Protein AF-A0A947FP46-F1 (afdb_monomer_lite)

pLDDT: mean 86.65, std 14.41, range [39.25, 98.56]

Foldseek 3Di:
DDDPDADPVRNVDDPDDPPVCPCVDLQAPVVFWVDHPVRLVVLCLQLVDHSSLQTFTQLVNLLLVLLLVCCVAWFDQDDDPDPCSSVVSSVVLSVCLCPPQVVVCVVVLNVVLVVLLVVLLVVLLVLLVVLLVVVPDDPPDDDDPPPPPDPDPPPPPDDPDDLLRSLVVSLVVLVVQLVPPPDLSSVLLSVLSNVRQVSNCVSVVHSDRDSVVSSVRSSRSSSVVVSSVSSSVSSSVSVVVCCVVVVTDTDDDDPDDDDDDDDDDPPPCSSVCVVVVVVVD

Structure (mmCIF, N/CA/C/O backbone):
data_AF-A0A947FP46-F1
#
_entry.id   AF-A0A947FP46-F1
#
loop_
_atom_site.group_PDB
_atom_site.id
_atom_site.type_symbol
_atom_site.label_atom_id
_atom_site.label_alt_id
_atom_site.label_comp_id
_atom_site.label_asym_id
_atom_site.label_entity_id
_atom_site.label_seq_id
_atom_site.pdbx_PDB_ins_code
_atom_site.Cartn_x
_atom_site.Cartn_y
_atom_site.Cartn_z
_atom_site.occupancy
_atom_site.B_iso_or_equiv
_atom_site.auth_seq_id
_atom_site.auth_comp_id
_atom_site.auth_asym_id
_atom_site.auth_atom_id
_atom_site.pdbx_PDB_model_num
ATOM 1 N N . MET A 1 1 ? 20.657 32.944 25.315 1.00 39.59 1 MET A N 1
ATOM 2 C CA . MET A 1 1 ? 20.390 32.352 23.990 1.00 39.59 1 MET A CA 1
ATOM 3 C C . MET A 1 1 ? 21.585 31.481 23.672 1.00 39.59 1 MET A C 1
ATOM 5 O O . MET A 1 1 ? 22.641 32.033 23.395 1.00 39.59 1 MET A O 1
ATOM 9 N N . ASP A 1 2 ? 21.461 30.163 23.828 1.00 47.47 2 ASP A N 1
ATOM 10 C CA . ASP A 1 2 ? 22.553 29.243 23.504 1.00 47.47 2 ASP A CA 1
ATOM 11 C C . ASP A 1 2 ? 22.750 29.210 21.992 1.00 47.47 2 ASP A C 1
ATOM 13 O O . ASP A 1 2 ? 21.874 28.795 21.230 1.00 47.47 2 ASP A O 1
ATOM 17 N N . GLN A 1 3 ? 23.902 29.701 21.555 1.00 53.09 3 GLN A N 1
ATOM 18 C CA . GLN A 1 3 ? 24.317 29.664 20.166 1.00 53.09 3 GLN A CA 1
ATOM 19 C C . GLN A 1 3 ? 24.728 28.216 19.867 1.00 53.09 3 GLN A C 1
ATOM 21 O O . GLN A 1 3 ? 25.801 27.776 20.278 1.00 53.09 3 GLN A O 1
ATOM 26 N N . LYS A 1 4 ? 23.849 27.438 19.214 1.00 6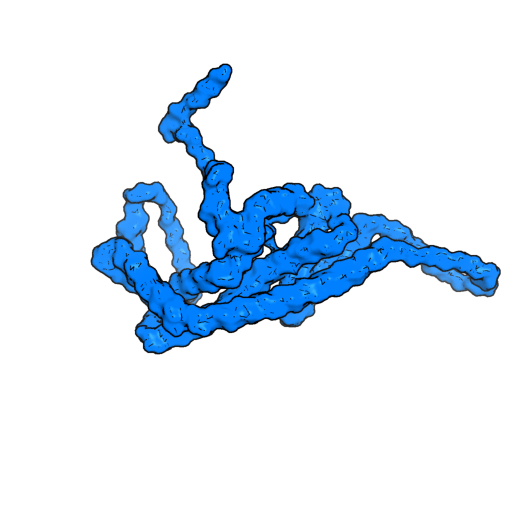6.44 4 LYS A N 1
ATOM 27 C CA . LYS A 1 4 ? 24.177 26.076 18.760 1.00 66.44 4 LYS A CA 1
ATOM 28 C C . LYS A 1 4 ? 25.435 26.148 17.883 1.00 66.44 4 LYS A C 1
ATOM 30 O O . LYS A 1 4 ? 25.398 26.694 16.784 1.00 66.44 4 LYS A O 1
ATOM 35 N N . SER A 1 5 ? 26.547 25.626 18.397 1.00 76.69 5 SER A N 1
ATOM 36 C CA . SER A 1 5 ? 27.816 25.521 17.675 1.00 76.69 5 SER A CA 1
ATOM 37 C C . SER A 1 5 ? 27.730 24.356 16.692 1.00 76.69 5 SER A C 1
ATOM 39 O O . SER A 1 5 ? 27.656 23.191 17.096 1.00 76.69 5 SER A O 1
ATOM 41 N N . TYR A 1 6 ? 27.682 24.675 15.400 1.00 85.56 6 TYR A N 1
ATOM 42 C CA . TYR A 1 6 ? 27.740 23.684 14.331 1.00 85.56 6 TYR A CA 1
ATOM 43 C C . TYR A 1 6 ? 29.198 23.308 14.049 1.00 85.56 6 TYR A C 1
ATOM 45 O O . TYR A 1 6 ? 30.084 24.163 14.046 1.00 85.56 6 TYR A O 1
ATOM 53 N N . SER A 1 7 ? 29.456 22.026 13.806 1.00 84.94 7 SER A N 1
ATOM 54 C CA . SER A 1 7 ? 30.785 21.505 13.466 1.00 84.94 7 SER A CA 1
ATOM 55 C C . SER A 1 7 ? 30.688 20.473 12.345 1.00 84.94 7 SER A C 1
ATOM 57 O O . SER A 1 7 ? 29.598 20.006 12.021 1.00 84.94 7 SER A O 1
ATOM 59 N N . ALA A 1 8 ? 31.826 20.052 11.784 1.00 77.75 8 ALA A N 1
ATOM 60 C CA . ALA A 1 8 ? 31.863 18.960 10.804 1.00 77.75 8 ALA A CA 1
ATOM 61 C C . ALA A 1 8 ? 31.247 17.642 11.331 1.00 77.75 8 ALA A C 1
ATOM 63 O O . ALA A 1 8 ? 30.815 16.810 10.540 1.00 77.75 8 ALA A O 1
ATOM 64 N N . TRP A 1 9 ? 31.169 17.476 12.658 1.00 75.62 9 TRP A N 1
ATOM 65 C CA . TRP A 1 9 ? 30.592 16.309 13.339 1.00 75.62 9 TRP A CA 1
ATOM 66 C C . TRP A 1 9 ? 29.204 16.575 13.943 1.00 75.62 9 TRP A C 1
ATOM 68 O O . TRP A 1 9 ? 28.569 15.661 14.457 1.00 75.62 9 TRP A O 1
ATOM 78 N N . ASN A 1 10 ? 28.727 17.819 13.877 1.00 75.31 10 ASN A N 1
ATOM 79 C CA . ASN A 1 10 ? 27.379 18.234 14.247 1.00 75.31 10 ASN A CA 1
ATOM 80 C C . ASN A 1 10 ? 26.916 19.304 13.246 1.00 75.31 10 ASN A C 1
ATOM 82 O O . ASN A 1 10 ? 26.928 20.497 13.573 1.00 75.31 10 ASN A O 1
ATOM 86 N N . PRO A 1 11 ? 26.562 18.904 12.011 1.00 79.44 11 PRO A N 1
ATOM 87 C CA . PRO A 1 11 ? 26.294 19.848 10.928 1.00 79.44 11 PRO A CA 1
ATOM 88 C C . PRO A 1 11 ? 25.014 20.668 11.143 1.00 79.44 11 PRO A C 1
ATOM 90 O O . PRO A 1 11 ? 24.672 21.486 10.297 1.00 79.44 11 PRO A O 1
ATOM 93 N N . GLY A 1 12 ? 24.282 20.448 12.242 1.00 77.44 12 GLY A N 1
ATOM 94 C CA . GLY A 1 12 ? 22.988 21.088 12.475 1.00 77.44 12 GLY A CA 1
ATOM 95 C C . GLY A 1 12 ? 21.877 20.547 11.582 1.00 77.44 12 GLY A C 1
ATOM 96 O O . GLY A 1 12 ? 20.830 21.174 11.471 1.00 77.44 12 GLY A O 1
ATOM 97 N N . ILE A 1 13 ? 22.117 19.403 10.939 1.00 75.25 13 ILE A N 1
ATOM 98 C CA . ILE A 1 13 ? 21.150 18.704 10.103 1.00 75.25 13 ILE A CA 1
ATOM 99 C C . ILE A 1 13 ? 20.590 17.556 10.934 1.00 75.25 13 ILE A C 1
ATOM 101 O O . ILE A 1 13 ? 21.335 16.700 11.414 1.00 75.25 13 ILE A O 1
ATOM 105 N N . GLU A 1 14 ? 19.279 17.564 11.118 1.00 73.62 14 GLU A N 1
ATOM 106 C CA . GLU A 1 14 ? 18.550 16.465 11.737 1.00 73.62 14 GLU A CA 1
ATOM 107 C C . GLU A 1 14 ? 18.225 15.418 10.663 1.00 73.62 14 GLU A C 1
ATOM 109 O O . GLU A 1 14 ? 18.136 15.730 9.477 1.00 73.62 14 GLU A O 1
ATOM 114 N N . SER A 1 15 ? 18.098 14.149 11.059 1.00 72.94 15 SER A N 1
ATOM 115 C CA . SER A 1 15 ? 17.766 13.074 10.106 1.00 72.94 15 SER A CA 1
ATOM 116 C C . SER A 1 15 ? 16.335 13.185 9.575 1.00 72.94 15 SER A C 1
ATOM 118 O O . SER A 1 15 ? 16.016 12.601 8.542 1.00 72.94 15 SER A O 1
ATOM 120 N N . GLU A 1 16 ? 15.481 13.919 10.285 1.00 77.94 16 GLU A N 1
ATOM 121 C CA . GLU A 1 16 ? 14.093 14.136 9.910 1.00 77.94 16 GLU A CA 1
ATOM 122 C C . GLU A 1 16 ? 13.957 15.274 8.900 1.00 77.94 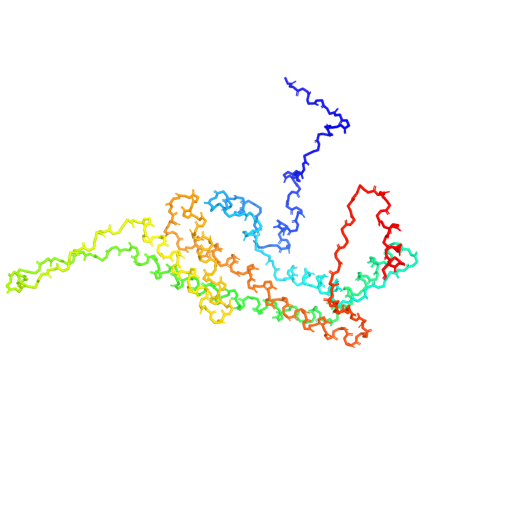16 GLU A C 1
ATOM 124 O O . GLU A 1 16 ? 14.642 16.298 8.963 1.00 77.94 16 GLU A O 1
ATOM 129 N N . ILE A 1 17 ? 13.019 15.104 7.969 1.00 82.94 17 ILE A N 1
ATOM 130 C CA . ILE A 1 17 ? 12.672 16.148 7.012 1.00 82.94 17 ILE A CA 1
ATOM 131 C C . ILE A 1 17 ? 12.042 17.319 7.780 1.00 82.94 17 ILE A C 1
ATOM 133 O O . ILE A 1 17 ? 11.109 17.105 8.568 1.00 82.94 17 ILE A O 1
ATOM 137 N N . PRO A 1 18 ? 12.503 18.568 7.554 1.00 85.81 18 PRO A N 1
ATOM 138 C CA . PRO A 1 18 ? 11.948 19.718 8.249 1.00 85.81 18 PRO A CA 1
ATOM 139 C C . PRO A 1 18 ? 10.424 19.799 8.073 1.00 85.81 18 PRO A C 1
ATOM 141 O O . PRO A 1 18 ? 9.928 19.517 6.979 1.00 85.81 18 PRO A O 1
ATOM 144 N N . PRO A 1 19 ? 9.664 20.236 9.098 1.00 83.00 19 PRO A N 1
ATOM 145 C CA . PRO A 1 19 ? 8.199 20.230 9.061 1.00 83.00 19 PRO A CA 1
ATOM 146 C C . PRO A 1 19 ? 7.597 20.897 7.817 1.00 83.00 19 PRO A C 1
ATOM 148 O O . PRO A 1 19 ? 6.626 20.394 7.264 1.00 83.00 19 PRO A O 1
ATOM 151 N N . ALA A 1 20 ? 8.217 21.979 7.335 1.00 86.62 20 ALA A N 1
ATOM 152 C CA . ALA A 1 20 ? 7.781 22.716 6.148 1.00 86.62 20 ALA A CA 1
ATOM 153 C C . ALA A 1 20 ? 7.853 21.912 4.833 1.00 86.62 20 ALA A C 1
ATOM 155 O O . ALA A 1 20 ? 7.226 22.300 3.853 1.00 86.62 20 ALA A O 1
ATOM 156 N N . TYR A 1 21 ? 8.608 20.811 4.798 1.00 89.88 21 TYR A N 1
ATOM 157 C CA . TYR A 1 21 ? 8.806 19.984 3.604 1.00 89.88 21 TYR A CA 1
ATOM 158 C C . TYR A 1 21 ? 8.197 18.586 3.723 1.00 89.88 21 TYR A C 1
ATOM 160 O O . TYR A 1 21 ? 8.219 17.842 2.747 1.00 89.88 21 TYR A O 1
ATOM 168 N N . ARG A 1 22 ? 7.626 18.220 4.879 1.00 89.12 22 ARG A N 1
ATOM 169 C CA . ARG A 1 22 ? 7.051 16.881 5.095 1.00 89.12 22 ARG A CA 1
ATOM 170 C C . ARG A 1 22 ? 5.946 16.546 4.094 1.00 89.12 22 ARG A C 1
ATOM 172 O O . ARG A 1 22 ? 5.893 15.436 3.586 1.00 89.12 22 ARG A O 1
ATOM 179 N N . GLU A 1 23 ? 5.109 17.514 3.725 1.00 91.00 23 GLU A N 1
ATOM 180 C CA . GLU A 1 23 ? 4.043 17.304 2.731 1.00 91.00 23 GLU A CA 1
ATOM 181 C C . GLU A 1 23 ? 4.563 17.035 1.307 1.00 91.00 23 GLU A C 1
ATOM 183 O O . GLU A 1 23 ? 3.813 16.562 0.453 1.00 91.00 23 GLU A O 1
ATOM 188 N N . LEU A 1 24 ? 5.848 17.294 1.036 1.00 91.06 24 LEU A N 1
ATOM 189 C CA . LEU A 1 24 ? 6.473 16.939 -0.240 1.00 91.06 24 LEU A CA 1
ATOM 190 C C . LEU A 1 24 ? 6.802 15.447 -0.328 1.00 91.06 24 LEU A C 1
ATOM 192 O O . LEU A 1 24 ? 6.987 14.927 -1.432 1.00 91.06 24 LEU A O 1
ATOM 196 N N . GLU A 1 25 ? 6.856 14.741 0.803 1.00 91.88 25 GLU A N 1
ATOM 197 C CA . GLU A 1 25 ? 7.045 13.299 0.801 1.00 91.88 25 GLU A CA 1
ATOM 198 C C . GLU A 1 25 ? 5.881 12.608 0.097 1.00 91.88 25 GLU A C 1
ATOM 200 O O . GLU A 1 25 ? 4.713 12.960 0.255 1.00 91.88 25 GLU A O 1
ATOM 205 N N . THR A 1 26 ? 6.190 11.553 -0.659 1.00 91.69 26 THR A N 1
ATOM 206 C CA . THR A 1 26 ? 5.178 10.802 -1.421 1.00 91.69 26 THR A CA 1
ATOM 207 C C . THR A 1 26 ? 4.012 10.343 -0.546 1.00 91.69 26 THR A C 1
ATOM 209 O O . THR A 1 26 ? 2.881 10.282 -1.021 1.00 91.69 26 THR A O 1
ATOM 212 N N . ILE A 1 27 ? 4.296 10.025 0.715 1.00 91.75 27 ILE A N 1
ATOM 213 C CA . ILE A 1 27 ? 3.347 9.461 1.671 1.00 91.75 27 ILE A CA 1
ATOM 214 C C . ILE A 1 27 ? 2.429 10.519 2.318 1.00 91.75 27 ILE A C 1
ATOM 216 O O . ILE A 1 27 ? 1.426 10.160 2.924 1.00 91.75 27 ILE A O 1
ATOM 220 N N . TYR A 1 28 ? 2.732 11.810 2.147 1.00 93.12 28 TYR A N 1
ATOM 221 C CA . TYR A 1 28 ? 1.930 12.933 2.654 1.00 93.12 28 TYR A CA 1
ATOM 222 C C . TYR A 1 28 ? 1.435 13.873 1.549 1.00 93.12 28 TYR A C 1
ATOM 224 O O . TYR A 1 28 ? 0.571 14.713 1.790 1.00 93.12 28 TYR A O 1
ATOM 232 N N . ASN A 1 29 ? 1.943 13.721 0.326 1.00 94.38 29 ASN A N 1
ATOM 233 C CA . ASN A 1 29 ? 1.568 14.563 -0.798 1.00 94.38 29 ASN A CA 1
ATOM 234 C C . ASN A 1 29 ? 0.125 14.264 -1.270 1.00 94.38 29 ASN A C 1
ATOM 236 O O . ASN A 1 29 ? -0.156 13.134 -1.688 1.00 94.38 29 ASN A O 1
ATOM 240 N N . PRO A 1 30 ? -0.780 15.260 -1.315 1.00 93.44 30 PRO A N 1
ATOM 241 C CA . PRO A 1 30 ? -2.198 15.062 -1.637 1.00 93.44 30 PRO A CA 1
ATOM 242 C C . PRO A 1 30 ? -2.463 14.542 -3.061 1.00 93.44 30 PRO A C 1
ATOM 244 O O . PRO A 1 30 ? -3.530 13.980 -3.328 1.00 93.44 30 PRO A O 1
ATOM 247 N N . ALA A 1 31 ? -1.496 14.672 -3.977 1.00 94.06 31 ALA A N 1
ATOM 248 C CA . ALA A 1 31 ? -1.567 14.054 -5.302 1.00 94.06 31 ALA A CA 1
ATOM 249 C C . ALA A 1 31 ? -1.449 12.518 -5.247 1.00 94.06 31 ALA A C 1
ATOM 251 O O . ALA A 1 31 ? -1.913 11.823 -6.148 1.00 94.06 31 ALA A O 1
ATOM 252 N N . ASN A 1 32 ? -0.846 11.981 -4.184 1.00 95.44 32 ASN A N 1
ATOM 253 C CA . ASN A 1 32 ? -0.534 10.563 -4.026 1.00 95.44 32 ASN A CA 1
ATOM 254 C C . ASN A 1 32 ? -1.423 9.860 -3.002 1.00 95.44 32 ASN A C 1
ATOM 256 O O . ASN A 1 32 ? -1.596 8.644 -3.094 1.00 95.44 32 ASN A O 1
ATOM 260 N N . VAL A 1 33 ? -1.975 10.599 -2.040 1.00 95.12 33 VAL A N 1
ATOM 261 C CA . VAL A 1 33 ? -2.740 10.046 -0.918 1.00 95.12 33 VAL A CA 1
ATOM 262 C C . VAL A 1 33 ? -4.102 10.725 -0.763 1.00 95.12 33 VAL A C 1
ATOM 264 O O . VAL A 1 33 ? -4.327 11.836 -1.244 1.00 95.12 33 VAL A O 1
ATOM 267 N N . PHE A 1 34 ? -5.043 10.031 -0.127 1.00 93.31 34 PHE A N 1
ATOM 268 C CA . PHE A 1 34 ? -6.337 10.584 0.280 1.00 93.31 34 PHE A CA 1
ATOM 269 C C . PHE A 1 34 ? -6.273 11.294 1.637 1.00 93.31 34 PHE A C 1
ATOM 271 O O . PHE A 1 34 ? -7.147 12.100 1.934 1.00 93.31 34 PHE A O 1
ATOM 278 N N . THR A 1 35 ? -5.270 10.977 2.454 1.00 93.38 35 THR A N 1
ATOM 279 C CA . THR A 1 35 ? -5.100 11.483 3.821 1.00 93.38 35 THR A CA 1
ATOM 280 C C . THR A 1 35 ? -4.245 12.737 3.860 1.00 93.38 35 THR A C 1
ATOM 282 O O . THR A 1 35 ? -3.341 12.891 3.041 1.00 93.38 35 THR A O 1
ATOM 285 N N . THR A 1 36 ? -4.473 13.598 4.848 1.00 93.12 36 THR A N 1
ATOM 286 C CA . THR A 1 36 ? -3.597 14.758 5.094 1.00 93.12 36 THR A CA 1
ATOM 287 C C . THR A 1 36 ? -2.548 14.447 6.160 1.00 93.12 36 THR A C 1
ATOM 289 O O . THR A 1 36 ? -2.756 13.576 7.005 1.00 93.12 36 THR A O 1
ATOM 292 N N . LEU A 1 37 ? -1.425 15.173 6.160 1.00 92.69 37 LEU A N 1
ATOM 293 C CA . LEU A 1 37 ? -0.396 15.035 7.197 1.00 92.69 37 LEU A CA 1
ATOM 294 C C . LEU A 1 37 ? -0.961 15.300 8.604 1.00 92.69 37 LEU A C 1
ATOM 296 O O . LEU A 1 37 ? -0.646 14.571 9.542 1.00 92.69 37 LEU A O 1
ATOM 300 N N . ALA A 1 38 ? -1.810 16.322 8.745 1.00 92.31 38 ALA A N 1
ATOM 301 C CA . ALA A 1 38 ? -2.448 16.661 10.016 1.00 92.31 38 ALA A CA 1
ATOM 302 C C . ALA A 1 38 ? -3.316 15.506 10.541 1.00 92.31 38 ALA A C 1
ATOM 304 O O . ALA A 1 38 ? -3.138 15.075 11.677 1.00 92.31 38 ALA A O 1
ATOM 305 N N . GLU A 1 39 ? -4.177 14.957 9.681 1.00 93.25 39 GLU A N 1
ATOM 306 C CA . GLU A 1 39 ? -5.042 13.821 10.005 1.00 93.25 39 GLU A CA 1
ATOM 307 C C . GLU A 1 39 ? -4.234 12.575 10.400 1.00 93.25 39 GLU A C 1
ATOM 309 O O . GLU A 1 39 ? -4.563 11.902 11.373 1.00 93.25 39 GLU A O 1
ATOM 314 N N . VAL A 1 40 ? -3.158 12.257 9.671 1.00 94.06 40 VAL A N 1
ATOM 315 C CA . VAL A 1 40 ? -2.315 11.092 9.989 1.00 94.06 40 VAL A CA 1
ATOM 316 C C . VAL A 1 40 ? -1.625 11.260 11.342 1.00 94.06 40 VAL A C 1
ATOM 318 O O . VAL A 1 40 ? -1.600 10.311 12.122 1.00 94.06 40 VAL A O 1
ATOM 321 N N . ASN A 1 41 ? -1.099 12.450 11.647 1.00 93.12 41 ASN A N 1
ATOM 322 C CA . ASN A 1 41 ? -0.454 12.717 12.935 1.00 93.12 41 ASN A CA 1
ATOM 323 C C . ASN A 1 41 ? -1.439 12.598 14.103 1.00 93.12 41 ASN A C 1
ATOM 325 O O . ASN A 1 41 ? -1.099 12.013 15.132 1.00 93.12 41 ASN A O 1
ATOM 329 N N . GLU A 1 42 ? -2.653 13.127 13.936 1.00 94.00 42 GLU A N 1
ATOM 330 C CA . GLU A 1 42 ? -3.724 13.002 14.924 1.00 94.00 42 GLU A CA 1
ATOM 331 C C . GLU A 1 42 ? -4.063 11.527 15.157 1.00 94.00 42 GLU A C 1
ATOM 333 O O . GLU A 1 42 ? -3.928 11.028 16.274 1.00 94.00 42 GLU A O 1
ATOM 338 N N . LEU A 1 43 ? -4.377 10.787 14.092 1.00 93.88 43 LEU A N 1
ATOM 339 C CA . LEU A 1 43 ? -4.704 9.364 14.180 1.00 93.88 43 LEU A CA 1
ATOM 340 C C . LEU A 1 43 ? -3.564 8.531 14.778 1.00 93.88 43 LEU A C 1
ATOM 342 O O . LEU A 1 43 ? -3.827 7.602 15.541 1.00 93.88 43 LEU A O 1
ATOM 346 N N . ALA A 1 44 ? -2.305 8.842 14.471 1.00 94.50 44 ALA A N 1
ATOM 347 C CA . ALA A 1 44 ? -1.157 8.137 15.033 1.00 94.50 44 ALA A CA 1
ATOM 348 C C . ALA A 1 44 ? -1.057 8.351 16.550 1.00 94.50 44 ALA A C 1
ATOM 350 O O . ALA A 1 44 ? -0.930 7.382 17.300 1.00 94.50 44 ALA A O 1
ATOM 351 N N . ALA A 1 45 ? -1.192 9.599 17.013 1.00 93.81 45 ALA A N 1
ATOM 352 C CA . ALA A 1 45 ? -1.199 9.924 18.440 1.00 93.81 45 ALA A CA 1
ATOM 353 C C . ALA A 1 45 ? -2.379 9.265 19.174 1.00 93.81 45 ALA A C 1
ATOM 355 O O . ALA A 1 45 ? -2.259 8.816 20.312 1.00 93.81 45 ALA A O 1
ATOM 356 N N . GLU A 1 46 ? -3.523 9.184 18.504 1.00 92.38 46 GLU A N 1
ATOM 357 C CA . GLU A 1 46 ? -4.758 8.653 19.053 1.00 92.38 46 GLU A CA 1
ATOM 358 C C . GLU A 1 46 ? -4.807 7.124 19.135 1.00 92.38 46 GLU A C 1
ATOM 360 O O . GLU A 1 46 ? -5.327 6.569 20.107 1.00 92.38 46 GLU A O 1
ATOM 365 N N . THR A 1 47 ? -4.311 6.444 18.106 1.00 93.81 47 THR A N 1
ATOM 366 C CA . THR A 1 47 ? -4.436 4.990 17.947 1.00 93.81 47 THR A CA 1
ATOM 367 C C . THR A 1 47 ? -3.168 4.242 18.349 1.00 93.81 47 THR A C 1
ATOM 369 O O . THR A 1 47 ? -3.240 3.054 18.666 1.00 93.81 47 THR A O 1
ATOM 372 N N . GLY A 1 48 ? -2.008 4.909 18.336 1.00 94.25 48 GLY A N 1
ATOM 373 C CA . GLY A 1 48 ? -0.685 4.288 18.455 1.00 94.25 48 GLY A CA 1
ATOM 374 C C . GLY A 1 48 ? -0.266 3.471 17.225 1.00 94.25 48 GLY A C 1
ATOM 375 O O . GLY A 1 48 ? 0.699 2.709 17.290 1.00 94.25 48 GLY A O 1
ATOM 376 N N . ILE A 1 49 ? -0.998 3.577 16.112 1.00 95.19 49 ILE A N 1
ATOM 377 C CA . ILE A 1 49 ? -0.618 2.993 14.821 1.00 95.19 49 ILE A CA 1
ATOM 378 C C . ILE A 1 49 ? 0.398 3.926 14.158 1.00 95.19 49 ILE A C 1
ATOM 380 O O . ILE A 1 49 ? 0.285 5.147 14.268 1.00 95.19 49 ILE A O 1
ATOM 384 N N . SER A 1 50 ? 1.398 3.362 13.477 1.00 93.31 50 SER A N 1
ATOM 385 C CA . SER A 1 50 ? 2.404 4.182 12.807 1.00 93.31 50 SER A CA 1
ATOM 386 C C . SER A 1 50 ? 1.781 4.996 11.659 1.00 93.31 50 SER A C 1
ATOM 388 O O . SER A 1 50 ? 0.822 4.532 11.027 1.00 93.31 50 SER A O 1
ATOM 390 N N . PRO A 1 51 ? 2.313 6.194 11.350 1.00 91.94 51 PRO A N 1
ATOM 391 C CA . PRO A 1 51 ? 1.843 7.001 10.227 1.00 91.94 51 PRO A CA 1
ATOM 392 C C . PRO A 1 51 ? 1.766 6.222 8.907 1.00 91.94 51 PRO A C 1
ATOM 394 O O . PRO A 1 51 ? 0.786 6.340 8.176 1.00 91.94 51 PRO A O 1
ATOM 397 N N . GLU A 1 52 ? 2.747 5.363 8.624 1.00 90.62 52 GLU A N 1
ATOM 398 C CA . GLU A 1 52 ? 2.850 4.594 7.378 1.00 90.62 52 GLU A CA 1
ATOM 399 C C . GLU A 1 52 ? 1.708 3.584 7.207 1.00 90.62 52 GLU A C 1
ATOM 401 O O . GLU A 1 52 ? 1.256 3.343 6.088 1.00 90.62 52 GLU A O 1
ATOM 406 N N . GLU A 1 53 ? 1.205 3.014 8.306 1.00 91.69 53 GLU A N 1
ATOM 407 C CA . GLU A 1 53 ? 0.036 2.126 8.296 1.00 91.69 53 GLU A CA 1
ATOM 408 C C . GLU A 1 53 ? -1.289 2.906 8.129 1.00 91.69 53 GLU A C 1
ATOM 410 O O . GLU A 1 53 ? -2.290 2.337 7.679 1.00 91.69 53 GLU A O 1
ATOM 415 N N . LEU A 1 54 ? -1.297 4.205 8.460 1.00 92.75 54 LEU A N 1
ATOM 416 C CA . LEU A 1 54 ? -2.463 5.102 8.444 1.00 92.75 54 LEU A CA 1
ATOM 417 C C . LEU A 1 54 ? -2.594 5.948 7.171 1.00 92.75 54 LEU A C 1
ATOM 419 O O . LEU A 1 54 ? -3.586 6.665 7.021 1.00 92.75 54 LEU A O 1
ATOM 423 N N . ILE A 1 55 ? -1.625 5.887 6.264 1.00 93.12 55 ILE A N 1
ATOM 424 C CA . ILE A 1 55 ? -1.640 6.620 4.994 1.00 93.12 55 ILE A CA 1
ATOM 425 C C . ILE A 1 55 ? -2.500 5.883 3.978 1.00 93.12 55 ILE A C 1
ATOM 427 O O . ILE A 1 55 ? -2.314 4.694 3.776 1.00 93.12 55 ILE A O 1
ATOM 431 N N . SER A 1 56 ? -3.412 6.573 3.294 1.00 92.31 56 SER A N 1
ATOM 432 C CA . SER A 1 56 ? -4.250 5.955 2.255 1.00 92.31 56 SER A CA 1
ATOM 433 C C . SER A 1 56 ? -3.788 6.374 0.866 1.00 92.31 56 SER A C 1
ATOM 435 O O . SER A 1 56 ? -4.064 7.499 0.447 1.00 92.31 56 SER A O 1
ATOM 437 N N . PHE A 1 57 ? -3.090 5.507 0.133 1.00 94.06 57 PHE A N 1
ATOM 438 C CA . PHE A 1 57 ? -2.648 5.841 -1.225 1.00 94.06 57 PHE A CA 1
ATOM 439 C C . PHE A 1 57 ? -3.803 5.863 -2.226 1.00 94.06 57 PHE A C 1
ATOM 441 O O . PHE A 1 57 ? -4.701 5.021 -2.209 1.00 94.06 57 PHE A O 1
ATOM 448 N N . ARG A 1 58 ? -3.731 6.804 -3.168 1.00 94.50 58 ARG A N 1
ATOM 449 C CA . ARG A 1 58 ? -4.597 6.824 -4.345 1.00 94.50 58 ARG A CA 1
ATOM 450 C C . ARG A 1 58 ? -4.242 5.655 -5.270 1.00 94.50 58 ARG A C 1
ATOM 452 O O . ARG A 1 58 ? -3.054 5.352 -5.425 1.00 94.50 58 ARG A O 1
ATOM 459 N N . PRO A 1 59 ? -5.223 5.043 -5.959 1.00 95.50 59 PRO A N 1
ATOM 460 C CA . PRO A 1 59 ? -4.964 3.906 -6.843 1.00 95.50 59 PRO A CA 1
ATOM 461 C C . PRO A 1 59 ? -3.925 4.214 -7.921 1.00 95.50 59 PRO A C 1
ATOM 463 O O . PRO A 1 59 ? -3.027 3.412 -8.152 1.00 95.50 59 PRO A O 1
ATOM 466 N N . HIS A 1 60 ? -3.977 5.411 -8.513 1.00 94.81 60 HIS A N 1
ATOM 467 C CA . HIS A 1 60 ? -2.990 5.855 -9.494 1.00 94.81 60 HIS A CA 1
ATOM 468 C C . HIS A 1 60 ? -1.549 5.796 -8.961 1.00 94.81 60 HIS A C 1
ATOM 470 O O . HIS A 1 60 ? -0.634 5.361 -9.662 1.00 94.81 60 HIS A O 1
ATOM 476 N N . ARG A 1 61 ? -1.329 6.173 -7.694 1.00 95.31 61 ARG A N 1
ATOM 477 C CA . ARG A 1 61 ? 0.001 6.091 -7.084 1.00 95.31 61 ARG A CA 1
ATOM 478 C C . ARG A 1 61 ? 0.438 4.643 -6.872 1.00 95.31 61 ARG A C 1
ATOM 480 O O . ARG A 1 61 ? 1.600 4.328 -7.125 1.00 95.31 61 ARG A O 1
ATOM 487 N N . LEU A 1 62 ? -0.478 3.773 -6.445 1.00 95.88 62 LEU A N 1
ATOM 488 C CA . LEU A 1 62 ? -0.216 2.338 -6.293 1.00 95.88 62 LEU A CA 1
ATOM 489 C C . LEU A 1 62 ? 0.132 1.684 -7.637 1.00 95.88 62 LEU A C 1
ATOM 491 O O . LEU A 1 62 ? 1.058 0.883 -7.695 1.00 95.88 62 LEU A O 1
ATOM 495 N N . VAL A 1 63 ? -0.538 2.083 -8.721 1.00 97.75 63 VAL A N 1
ATOM 496 C CA . VAL A 1 63 ? -0.230 1.634 -10.088 1.00 97.75 63 VAL A CA 1
ATOM 497 C C . VAL A 1 63 ? 1.198 2.006 -10.486 1.00 97.75 63 VAL A C 1
ATOM 499 O O . VAL A 1 63 ? 1.939 1.155 -10.971 1.00 97.75 63 VAL A O 1
ATOM 502 N N . LEU A 1 64 ? 1.605 3.260 -10.261 1.00 95.94 64 LEU A N 1
ATOM 503 C CA . LEU A 1 64 ? 2.967 3.713 -10.564 1.00 95.94 64 LEU A CA 1
ATOM 504 C C . LEU A 1 64 ? 4.020 2.973 -9.735 1.00 95.94 64 LEU A C 1
ATOM 506 O O . LEU A 1 64 ? 5.064 2.596 -10.263 1.00 95.94 64 LEU A O 1
ATOM 510 N N . HIS A 1 65 ? 3.755 2.780 -8.441 1.00 95.75 65 HIS A N 1
ATOM 511 C CA . HIS A 1 65 ? 4.650 2.037 -7.562 1.00 95.75 65 HIS A CA 1
ATOM 512 C C . HIS A 1 65 ? 4.812 0.588 -8.031 1.00 95.75 65 HIS A C 1
ATOM 514 O O . HIS A 1 65 ? 5.939 0.137 -8.217 1.00 95.75 65 HIS A O 1
ATOM 520 N N . GLU A 1 66 ? 3.704 -0.106 -8.290 1.00 97.50 66 GLU A N 1
ATOM 521 C CA . GLU A 1 66 ? 3.741 -1.483 -8.774 1.00 97.50 66 GLU A CA 1
ATOM 522 C C . GLU A 1 66 ? 4.458 -1.588 -10.120 1.00 97.50 66 GLU A C 1
ATOM 524 O O . GLU A 1 66 ? 5.248 -2.503 -10.313 1.00 97.50 66 GLU A O 1
ATOM 529 N N . LEU A 1 67 ? 4.239 -0.650 -11.047 1.00 98.06 67 LEU A N 1
ATOM 530 C CA . LEU A 1 67 ? 4.935 -0.665 -12.333 1.00 98.06 67 LEU A CA 1
ATOM 531 C C . LEU A 1 67 ? 6.458 -0.616 -12.147 1.00 98.06 67 LEU A C 1
ATOM 533 O O . LEU A 1 67 ? 7.179 -1.377 -12.787 1.00 98.06 67 LEU A O 1
ATOM 537 N N . ILE A 1 68 ? 6.949 0.250 -11.256 1.00 96.75 68 ILE A N 1
ATOM 538 C CA . ILE A 1 68 ? 8.381 0.341 -10.937 1.00 96.75 68 ILE A CA 1
ATOM 539 C C . ILE A 1 68 ? 8.885 -0.980 -10.349 1.00 96.75 68 ILE A C 1
ATOM 541 O O . ILE A 1 68 ? 9.938 -1.466 -10.766 1.00 96.75 68 ILE A O 1
ATOM 545 N N . VAL A 1 69 ? 8.134 -1.569 -9.413 1.00 95.56 69 VAL A N 1
ATOM 546 C CA . VAL A 1 69 ? 8.466 -2.868 -8.809 1.00 95.56 69 VAL A CA 1
ATOM 547 C C . VAL A 1 69 ? 8.561 -3.947 -9.885 1.00 95.56 69 VAL A C 1
ATOM 549 O O . VAL A 1 69 ? 9.570 -4.640 -9.954 1.00 95.56 69 VAL A O 1
ATOM 552 N N . ARG A 1 70 ? 7.564 -4.041 -10.768 1.00 96.50 70 ARG A N 1
ATOM 553 C CA . ARG A 1 70 ? 7.495 -5.043 -11.838 1.00 96.50 70 ARG A CA 1
ATOM 554 C C . ARG A 1 70 ? 8.613 -4.908 -12.853 1.00 96.50 70 ARG A C 1
ATOM 556 O O . ARG A 1 70 ? 9.232 -5.900 -13.197 1.00 96.50 70 ARG A O 1
ATOM 563 N N . ILE A 1 71 ? 8.923 -3.695 -13.298 1.00 96.56 71 ILE A N 1
ATOM 564 C CA . ILE A 1 71 ? 10.039 -3.492 -14.231 1.00 96.56 71 ILE A CA 1
ATOM 565 C C . ILE A 1 71 ? 11.354 -3.920 -13.582 1.00 96.56 71 ILE A C 1
ATOM 567 O O . ILE A 1 71 ? 12.153 -4.592 -14.218 1.00 96.56 71 ILE A O 1
ATOM 571 N N . THR A 1 72 ? 11.562 -3.566 -12.313 1.00 92.56 72 THR A N 1
ATOM 572 C CA . THR A 1 72 ? 12.802 -3.898 -11.596 1.00 92.56 72 THR A CA 1
ATOM 573 C C . THR A 1 72 ? 12.924 -5.396 -11.298 1.00 92.56 72 THR A C 1
ATOM 575 O O . THR A 1 72 ? 14.034 -5.910 -11.236 1.00 92.56 72 THR A O 1
ATOM 578 N N . ALA A 1 73 ? 11.802 -6.083 -11.074 1.00 91.69 73 ALA A N 1
ATOM 579 C CA . ALA A 1 73 ? 11.777 -7.492 -10.687 1.00 91.69 73 ALA A CA 1
ATOM 580 C C . ALA A 1 73 ? 11.678 -8.460 -11.873 1.00 91.69 73 ALA A C 1
ATOM 582 O O . ALA A 1 73 ? 12.196 -9.567 -11.784 1.00 91.69 73 ALA A O 1
ATOM 583 N N . ASP A 1 74 ? 11.023 -8.054 -12.963 1.00 94.94 74 ASP A N 1
ATOM 584 C CA . ASP A 1 74 ? 10.621 -8.973 -14.029 1.00 94.94 74 ASP A CA 1
ATOM 585 C C . ASP A 1 74 ? 11.368 -8.723 -15.354 1.00 94.94 74 ASP A C 1
ATOM 587 O O . ASP A 1 74 ? 11.382 -9.614 -16.203 1.00 94.94 74 ASP A O 1
ATOM 591 N N . ILE A 1 75 ? 11.985 -7.547 -15.559 1.00 95.75 75 ILE A N 1
ATOM 592 C CA . ILE A 1 75 ? 12.591 -7.139 -16.843 1.00 95.75 75 ILE A CA 1
ATOM 593 C C . ILE A 1 75 ? 14.093 -6.890 -16.697 1.00 95.75 75 ILE A C 1
ATOM 595 O O . ILE A 1 75 ? 14.525 -6.127 -15.835 1.00 95.75 75 ILE A O 1
ATOM 599 N N . VAL A 1 76 ? 14.891 -7.469 -17.597 1.00 94.00 76 VAL A N 1
ATOM 600 C CA . VAL A 1 76 ? 16.312 -7.124 -17.723 1.00 94.00 76 VAL A CA 1
ATOM 601 C C . VAL A 1 76 ? 16.428 -5.710 -18.290 1.00 94.00 76 VAL A C 1
ATOM 603 O O . VAL A 1 76 ? 16.085 -5.448 -19.444 1.00 94.00 76 VAL A O 1
ATOM 606 N N . VAL A 1 77 ? 16.913 -4.777 -17.472 1.00 91.88 77 VAL A N 1
ATOM 607 C CA . VAL A 1 77 ? 17.218 -3.413 -17.911 1.00 91.88 77 VAL A CA 1
ATOM 608 C C . VAL A 1 77 ? 18.701 -3.337 -18.232 1.00 91.88 77 VAL A C 1
ATOM 610 O O . VAL A 1 77 ? 19.536 -3.429 -17.337 1.00 91.88 77 VAL A O 1
ATOM 613 N N . LEU A 1 78 ? 19.014 -3.170 -19.515 1.00 86.94 78 LEU A N 1
ATOM 614 C CA . LEU A 1 78 ? 20.394 -3.124 -19.982 1.00 86.94 78 LEU A CA 1
ATOM 615 C C . LEU A 1 78 ? 21.121 -1.888 -19.439 1.00 86.94 78 LEU A C 1
ATOM 617 O O . LEU A 1 78 ? 20.612 -0.764 -19.517 1.00 86.94 78 LEU A O 1
ATOM 621 N N . GLU A 1 79 ? 22.325 -2.113 -18.923 1.00 82.25 79 GLU A N 1
ATOM 622 C CA . GLU A 1 79 ? 23.317 -1.062 -18.708 1.00 82.25 79 GLU A CA 1
ATOM 623 C C . GLU A 1 79 ? 23.898 -0.642 -20.075 1.00 82.25 79 GLU A C 1
ATOM 625 O O . GLU A 1 79 ? 23.925 -1.439 -21.016 1.00 82.25 79 GLU A O 1
ATOM 630 N N . GLY A 1 80 ? 24.280 0.628 -20.215 1.00 80.06 80 GLY A N 1
ATOM 631 C CA . GLY A 1 80 ? 24.920 1.154 -21.425 1.00 80.06 80 GLY A CA 1
ATOM 632 C C . GLY A 1 80 ? 26.405 1.434 -21.208 1.00 80.06 80 GLY A C 1
ATOM 633 O O . GLY A 1 80 ? 27.006 0.926 -20.262 1.00 80.06 80 GLY A O 1
ATOM 634 N N . GLU A 1 81 ? 27.001 2.245 -22.083 1.00 81.06 81 GLU A N 1
ATOM 635 C CA . GLU A 1 81 ? 28.407 2.652 -21.949 1.00 81.06 81 GLU A CA 1
ATOM 636 C C . GLU A 1 81 ? 28.617 3.578 -20.742 1.00 81.06 81 GLU A C 1
ATOM 638 O O . GLU A 1 81 ? 29.692 3.579 -20.137 1.00 81.06 81 GLU A O 1
ATOM 643 N N . TYR A 1 82 ? 27.584 4.343 -20.375 1.00 80.25 82 TYR A N 1
ATOM 644 C CA . TYR A 1 82 ? 27.611 5.301 -19.277 1.00 80.25 82 TYR A CA 1
ATOM 645 C C . TYR A 1 82 ? 26.699 4.874 -18.116 1.00 80.25 82 TYR A C 1
ATOM 647 O O . TYR A 1 82 ? 25.672 4.220 -18.304 1.00 80.25 82 TYR A O 1
ATOM 655 N N . GLU A 1 83 ? 27.040 5.279 -16.886 1.00 72.44 83 GLU A N 1
ATOM 656 C CA . GLU A 1 83 ? 26.276 4.922 -15.675 1.00 72.44 83 GLU A CA 1
ATOM 657 C C . GLU A 1 83 ? 24.815 5.408 -15.750 1.00 72.44 83 GLU A C 1
ATOM 659 O O . GLU A 1 83 ? 23.892 4.731 -15.287 1.00 72.44 83 GLU A O 1
ATOM 664 N N . GLU A 1 84 ? 24.573 6.566 -16.369 1.00 82.19 84 GLU A N 1
ATOM 665 C CA . GLU A 1 84 ? 23.234 7.123 -16.559 1.00 82.19 84 GLU A CA 1
ATOM 666 C C . GLU A 1 84 ? 22.338 6.311 -17.507 1.00 82.19 84 GLU A C 1
ATOM 668 O O . GLU A 1 84 ? 21.106 6.433 -17.416 1.00 82.19 84 GLU A O 1
ATOM 673 N N . ASP A 1 85 ? 22.917 5.470 -18.371 1.00 84.75 85 ASP A N 1
ATOM 674 C CA . ASP A 1 85 ? 22.186 4.728 -19.403 1.00 84.75 85 ASP A CA 1
ATOM 675 C C . ASP A 1 85 ? 21.207 3.733 -18.789 1.00 84.75 85 ASP A C 1
ATOM 677 O O . ASP A 1 85 ? 20.074 3.620 -19.260 1.00 84.75 85 ASP A O 1
ATOM 681 N N . LEU A 1 86 ? 21.566 3.106 -17.663 1.00 86.88 86 LEU A N 1
ATOM 682 C CA . LEU A 1 86 ? 20.649 2.255 -16.900 1.00 86.88 86 LEU A CA 1
ATOM 683 C C . LEU A 1 86 ? 19.366 3.022 -16.539 1.00 86.88 86 LEU A C 1
ATOM 685 O O . LEU A 1 86 ? 18.246 2.536 -16.716 1.00 86.88 86 LEU A O 1
ATOM 689 N N . GLY A 1 87 ? 19.518 4.263 -16.070 1.00 89.19 87 GLY A N 1
ATOM 690 C CA . GLY A 1 87 ? 18.393 5.127 -15.726 1.00 89.19 87 GLY A CA 1
ATOM 691 C C . GLY A 1 87 ? 17.588 5.573 -16.949 1.00 89.19 87 GLY A C 1
ATOM 692 O O . GLY A 1 87 ? 16.363 5.704 -16.866 1.00 89.19 87 GLY A O 1
ATOM 693 N N . ILE A 1 88 ? 18.247 5.823 -18.083 1.00 93.00 88 ILE A N 1
ATOM 694 C CA . ILE A 1 88 ? 17.596 6.189 -19.350 1.00 93.00 88 ILE A CA 1
ATOM 695 C C . ILE A 1 88 ? 16.779 5.011 -19.891 1.00 93.00 88 ILE A C 1
ATOM 697 O O . ILE A 1 88 ? 15.597 5.190 -20.210 1.00 93.00 88 ILE A O 1
ATOM 701 N N . ASN A 1 89 ? 17.362 3.814 -19.923 1.00 94.00 89 ASN A N 1
ATOM 702 C CA . ASN A 1 89 ? 16.723 2.584 -20.385 1.00 94.00 89 ASN A CA 1
ATOM 703 C C . ASN A 1 89 ? 15.535 2.218 -19.495 1.00 94.00 89 ASN A C 1
ATOM 705 O O . ASN A 1 89 ? 14.425 2.040 -20.003 1.00 94.00 89 ASN A O 1
ATOM 709 N N . PHE A 1 90 ? 15.713 2.253 -18.168 1.00 95.44 90 PHE A N 1
ATOM 710 C CA . PHE A 1 90 ? 14.623 2.047 -17.213 1.00 95.44 90 PHE A CA 1
ATOM 711 C C . PHE A 1 90 ? 13.447 2.996 -17.479 1.00 95.44 90 PHE A C 1
ATOM 713 O O . PHE A 1 90 ? 12.302 2.564 -17.616 1.00 95.44 90 PHE A O 1
ATOM 720 N N . ARG A 1 91 ? 13.711 4.308 -17.598 1.00 96.19 91 ARG A N 1
ATOM 721 C CA . ARG A 1 91 ? 12.656 5.308 -17.849 1.00 96.19 91 ARG A CA 1
ATOM 722 C C . ARG A 1 91 ? 11.985 5.115 -19.205 1.00 96.19 91 ARG A C 1
ATOM 724 O O . ARG A 1 91 ? 10.799 5.411 -19.329 1.00 96.19 91 ARG A O 1
ATOM 731 N N . THR A 1 92 ? 12.718 4.649 -20.209 1.00 97.00 92 THR A N 1
ATOM 732 C CA . THR A 1 92 ? 12.177 4.378 -21.545 1.00 97.00 92 THR A CA 1
ATOM 733 C C . THR A 1 92 ? 11.207 3.200 -21.509 1.00 97.00 92 THR A C 1
ATOM 735 O O . THR A 1 92 ? 10.072 3.344 -21.967 1.00 97.00 92 THR A O 1
ATOM 738 N N . ILE A 1 93 ? 11.602 2.089 -20.878 1.00 97.81 93 ILE A N 1
ATOM 739 C CA . ILE A 1 93 ? 10.736 0.923 -20.651 1.00 97.81 93 ILE A CA 1
ATOM 740 C C . ILE A 1 93 ? 9.502 1.341 -19.845 1.00 97.81 93 ILE A C 1
ATOM 742 O O . ILE A 1 93 ? 8.373 1.136 -20.289 1.00 97.81 93 ILE A O 1
ATOM 746 N N . ALA A 1 94 ? 9.701 2.021 -18.711 1.00 98.00 94 ALA A N 1
ATOM 747 C CA . ALA A 1 94 ? 8.611 2.460 -17.847 1.00 98.00 94 ALA A CA 1
ATOM 748 C C . ALA A 1 94 ? 7.608 3.358 -18.571 1.00 98.00 94 ALA A C 1
ATOM 750 O O . ALA A 1 94 ? 6.406 3.123 -18.483 1.00 98.00 94 ALA A O 1
ATOM 751 N N . ARG A 1 95 ? 8.077 4.353 -19.335 1.00 98.12 95 ARG A N 1
ATOM 752 C CA . ARG A 1 95 ? 7.195 5.233 -20.115 1.00 98.12 95 ARG A CA 1
ATOM 753 C C . ARG A 1 95 ? 6.410 4.464 -21.167 1.00 98.12 95 ARG A C 1
ATOM 755 O O . ARG A 1 95 ? 5.227 4.745 -21.326 1.00 98.12 95 ARG A O 1
ATOM 762 N N . LYS A 1 96 ? 7.045 3.520 -21.867 1.00 98.44 96 LYS A N 1
ATOM 763 C CA . LYS A 1 96 ? 6.401 2.733 -22.925 1.00 98.44 96 LYS A CA 1
ATOM 764 C C . LYS A 1 96 ? 5.331 1.801 -22.361 1.00 98.44 96 LYS A C 1
ATOM 766 O O . LYS A 1 96 ? 4.206 1.809 -22.852 1.00 98.44 96 LYS A O 1
ATOM 771 N N . ILE A 1 97 ? 5.645 1.066 -21.292 1.00 98.56 97 ILE A N 1
ATOM 772 C CA . ILE A 1 97 ? 4.672 0.191 -20.625 1.00 98.56 97 ILE A CA 1
ATOM 773 C C . ILE A 1 97 ? 3.527 1.024 -20.039 1.00 98.56 97 ILE A C 1
ATOM 775 O O . ILE A 1 97 ? 2.351 0.705 -20.231 1.00 98.56 97 ILE A O 1
ATOM 779 N N . PHE A 1 98 ? 3.856 2.134 -19.374 1.00 98.31 98 PHE A N 1
ATOM 780 C CA . PHE A 1 98 ? 2.853 3.002 -18.773 1.00 98.31 98 PHE A CA 1
ATOM 781 C C . PHE A 1 98 ? 1.888 3.582 -19.814 1.00 98.31 98 PHE A C 1
ATOM 783 O O . PHE A 1 98 ? 0.676 3.512 -19.624 1.00 98.31 98 PHE A O 1
ATOM 790 N N . SER A 1 99 ? 2.397 4.121 -20.924 1.00 98.31 99 SER A N 1
ATOM 791 C CA . SER A 1 99 ? 1.565 4.770 -21.942 1.00 98.31 99 SER A CA 1
ATOM 792 C C . SER A 1 99 ? 0.747 3.792 -22.777 1.00 98.31 99 SER A C 1
ATOM 794 O O . SER A 1 99 ? -0.426 4.059 -23.030 1.00 98.31 99 SER A O 1
ATOM 796 N N . LYS A 1 100 ? 1.336 2.665 -23.190 1.00 98.50 100 LYS A N 1
ATOM 797 C CA . LYS A 1 100 ? 0.696 1.728 -24.121 1.00 98.50 100 LYS A CA 1
ATOM 798 C C . LYS A 1 100 ? -0.179 0.680 -23.430 1.00 98.50 100 LYS A C 1
ATOM 800 O O . LYS A 1 100 ? -1.180 0.283 -24.013 1.00 98.50 100 LYS A O 1
ATOM 805 N N . TYR A 1 101 ? 0.154 0.264 -22.206 1.00 98.38 101 TYR A N 1
ATOM 806 C CA . TYR A 1 101 ? -0.532 -0.848 -21.529 1.00 98.38 101 TYR A CA 1
ATOM 807 C C . TYR A 1 101 ? -1.278 -0.402 -20.270 1.00 98.38 101 TYR A C 1
ATOM 809 O O . TYR A 1 101 ? -2.418 -0.807 -20.050 1.00 98.38 101 TYR A O 1
ATOM 817 N N . VAL A 1 102 ? -0.681 0.465 -19.445 1.00 98.06 102 VAL A N 1
ATOM 818 C CA . VAL A 1 102 ? -1.291 0.860 -18.161 1.00 98.06 102 VAL A CA 1
ATOM 819 C C . VAL A 1 102 ? -2.359 1.939 -18.330 1.00 98.06 102 VAL A C 1
ATOM 821 O O . VAL A 1 102 ? -3.476 1.752 -17.854 1.00 98.06 102 VAL A O 1
ATOM 824 N N . ILE A 1 103 ? -2.052 3.050 -19.010 1.00 98.06 103 ILE A N 1
ATOM 825 C CA . ILE A 1 103 ? -2.978 4.182 -19.191 1.00 98.06 103 ILE A CA 1
ATOM 826 C C . ILE A 1 103 ? -4.333 3.742 -19.777 1.00 98.06 103 ILE A C 1
ATOM 828 O O . ILE A 1 103 ? -5.352 4.118 -19.194 1.00 98.06 103 ILE A O 1
ATOM 832 N N . PRO A 1 104 ? -4.398 2.911 -20.839 1.00 98.38 104 PRO A N 1
ATOM 833 C CA . PRO A 1 104 ? -5.679 2.463 -21.393 1.00 98.38 104 PRO A CA 1
ATOM 834 C C . PRO A 1 104 ? -6.554 1.690 -20.396 1.00 98.38 104 PRO A C 1
ATOM 836 O O . PRO A 1 104 ? -7.778 1.726 -20.487 1.00 98.38 104 PRO A O 1
ATOM 839 N N . ASN A 1 105 ? -5.933 1.024 -19.421 1.00 97.88 105 ASN A N 1
ATOM 840 C CA . ASN A 1 105 ? -6.606 0.197 -18.422 1.00 97.88 105 ASN A CA 1
ATOM 841 C C . ASN A 1 105 ? -6.791 0.909 -17.070 1.00 97.88 105 ASN A C 1
ATOM 843 O O . ASN A 1 105 ? -7.404 0.351 -16.156 1.00 97.88 105 ASN A O 1
ATOM 847 N N . LEU A 1 106 ? -6.291 2.141 -16.919 1.00 96.56 106 LEU A N 1
ATOM 848 C CA . LEU A 1 106 ? -6.234 2.835 -15.632 1.00 96.56 106 LEU A CA 1
ATOM 849 C C . LEU A 1 106 ? -7.626 3.043 -15.023 1.00 96.56 106 LEU A C 1
ATOM 851 O O . LEU A 1 106 ? -7.828 2.700 -13.861 1.00 96.56 106 LEU A O 1
ATOM 855 N N . MET A 1 107 ? -8.604 3.500 -15.814 1.00 97.31 107 MET A N 1
ATOM 856 C CA . MET A 1 107 ? -9.984 3.680 -15.336 1.00 97.31 107 MET A CA 1
ATOM 857 C C . MET A 1 107 ? -10.581 2.376 -14.792 1.00 97.31 107 MET A C 1
ATOM 859 O O . MET A 1 107 ? -11.256 2.371 -13.763 1.00 97.31 107 MET A O 1
ATOM 863 N N . GLN A 1 108 ? -10.316 1.244 -15.451 1.00 97.12 108 GLN A N 1
ATOM 864 C CA . GLN A 1 108 ? -10.815 -0.054 -15.001 1.00 97.12 108 GLN A CA 1
ATOM 865 C C . GLN A 1 108 ? -10.137 -0.498 -13.697 1.00 97.12 108 GLN A C 1
ATOM 867 O O . GLN A 1 108 ? -10.788 -1.086 -12.825 1.00 97.12 108 GLN A O 1
ATOM 872 N N . ILE A 1 109 ? -8.837 -0.229 -13.549 1.00 97.56 109 ILE A N 1
ATOM 873 C CA . ILE A 1 109 ? -8.085 -0.504 -12.320 1.00 97.56 109 ILE A CA 1
ATOM 874 C C . ILE A 1 109 ? -8.650 0.329 -11.163 1.00 97.56 109 ILE A C 1
ATOM 876 O O . ILE A 1 109 ? -8.955 -0.233 -10.110 1.00 97.56 109 ILE A O 1
ATOM 880 N N . GLU A 1 110 ? -8.856 1.629 -11.373 1.00 96.19 110 GLU A N 1
ATOM 881 C CA . GLU A 1 110 ? -9.426 2.547 -10.380 1.00 96.19 110 GLU A CA 1
ATOM 882 C C . GLU A 1 110 ? -10.838 2.129 -9.963 1.00 96.19 110 GLU A C 1
ATOM 884 O O . GLU A 1 110 ? -11.128 2.020 -8.772 1.00 96.19 110 GLU A O 1
ATOM 889 N N . HIS A 1 111 ? -11.693 1.779 -10.925 1.00 97.06 111 HIS A N 1
ATOM 890 C CA . HIS A 1 111 ? -13.038 1.286 -10.636 1.00 97.06 111 HIS A CA 1
ATOM 891 C C . HIS A 1 111 ? -13.030 -0.036 -9.851 1.00 97.06 111 HIS A C 1
ATOM 893 O O . HIS A 1 111 ? -13.844 -0.247 -8.948 1.00 97.06 111 HIS A O 1
ATOM 899 N N . SER A 1 112 ? -12.085 -0.929 -10.161 1.00 96.38 112 SER A N 1
ATOM 900 C CA . SER A 1 112 ? -11.924 -2.187 -9.425 1.00 96.38 112 SER A CA 1
ATOM 901 C C . SER A 1 112 ? -11.493 -1.943 -7.979 1.00 96.38 112 SER A C 1
ATOM 903 O O . SER A 1 112 ? -11.975 -2.629 -7.078 1.00 96.38 112 SER A O 1
ATOM 905 N N . PHE A 1 113 ? -10.605 -0.968 -7.754 1.00 96.75 113 PHE A N 1
ATOM 906 C CA . PHE A 1 113 ? -10.210 -0.554 -6.412 1.00 96.75 113 PHE A CA 1
ATOM 907 C C . PHE A 1 113 ? -11.404 0.009 -5.641 1.00 96.75 113 PHE A C 1
ATOM 909 O O . PHE A 1 113 ? -11.649 -0.423 -4.519 1.00 96.75 113 PHE A O 1
ATOM 916 N N . GLU A 1 114 ? -12.184 0.907 -6.245 1.00 96.31 114 GLU A N 1
ATOM 917 C CA . GLU A 1 114 ? -13.332 1.511 -5.564 1.00 96.31 114 GLU A CA 1
ATOM 918 C C . GLU A 1 114 ? -14.400 0.464 -5.220 1.00 96.31 114 GLU A C 1
ATOM 920 O O . GLU A 1 114 ? -14.873 0.404 -4.091 1.00 96.31 114 GLU A O 1
ATOM 925 N N . THR A 1 115 ? -14.681 -0.466 -6.136 1.00 97.38 115 THR A N 1
ATOM 926 C CA . THR A 1 115 ? -15.595 -1.592 -5.873 1.00 97.38 115 THR A CA 1
ATOM 927 C C . THR A 1 115 ? -15.129 -2.446 -4.689 1.00 97.38 115 THR A C 1
ATOM 929 O O . THR A 1 115 ? -15.933 -2.897 -3.872 1.00 97.38 115 THR A O 1
ATOM 932 N N . MET A 1 116 ? -13.825 -2.713 -4.600 1.00 97.38 116 MET A N 1
ATOM 933 C CA . MET A 1 116 ? -13.236 -3.468 -3.493 1.00 97.38 116 MET A CA 1
ATOM 934 C C . MET A 1 116 ? -13.306 -2.682 -2.180 1.00 97.38 116 MET A C 1
ATOM 936 O O . MET A 1 116 ? -13.676 -3.258 -1.156 1.00 97.38 116 MET A O 1
ATOM 940 N N . ARG A 1 117 ? -13.049 -1.371 -2.220 1.00 97.31 117 ARG A N 1
ATOM 941 C CA . ARG A 1 117 ? -13.199 -0.472 -1.076 1.00 97.31 117 ARG A CA 1
ATOM 942 C C . ARG A 1 117 ? -14.632 -0.461 -0.544 1.00 97.31 117 ARG A C 1
ATOM 944 O O . ARG A 1 117 ? -14.802 -0.650 0.655 1.00 97.31 117 ARG A O 1
ATOM 951 N N . THR A 1 118 ? -15.649 -0.321 -1.397 1.00 98.00 118 THR A N 1
ATOM 952 C CA . THR A 1 118 ? -17.060 -0.346 -0.966 1.00 98.00 118 THR A CA 1
ATOM 953 C C . THR A 1 118 ? -17.394 -1.648 -0.234 1.00 98.00 118 THR A C 1
ATOM 955 O O . THR A 1 118 ? -17.959 -1.627 0.853 1.00 98.00 118 THR A O 1
ATOM 958 N N . LYS A 1 119 ? -16.948 -2.797 -0.755 1.00 98.25 119 LYS A N 1
ATOM 959 C CA . LYS A 1 119 ? -17.165 -4.092 -0.088 1.00 98.25 119 LYS A CA 1
ATOM 960 C C . LYS A 1 119 ? -16.458 -4.191 1.270 1.00 98.25 119 LYS A C 1
ATOM 962 O O . LYS A 1 119 ? -17.001 -4.783 2.201 1.00 98.25 119 LYS A O 1
ATOM 967 N N . ILE A 1 120 ? -15.252 -3.630 1.393 1.00 98.31 120 ILE A N 1
ATOM 968 C CA . ILE A 1 120 ? -14.542 -3.526 2.678 1.00 98.31 120 ILE A CA 1
ATOM 969 C C . ILE A 1 120 ? -15.329 -2.640 3.647 1.00 98.31 120 ILE A C 1
ATOM 971 O O . ILE A 1 120 ? -15.452 -2.994 4.819 1.00 98.31 120 ILE A O 1
ATOM 975 N N . GLU A 1 121 ? -15.850 -1.504 3.182 1.00 98.06 121 GLU A N 1
ATOM 976 C CA . GLU A 1 121 ? -16.652 -0.573 3.981 1.00 98.06 121 GLU A CA 1
ATOM 977 C C . GLU A 1 121 ? -17.918 -1.236 4.523 1.00 98.06 121 GLU A C 1
ATOM 979 O O . GLU A 1 121 ? -18.172 -1.139 5.726 1.00 98.06 121 GLU A O 1
ATOM 984 N N . ASP A 1 122 ? -18.658 -1.946 3.672 1.00 98.19 122 ASP A N 1
ATOM 985 C CA . ASP A 1 122 ? -19.887 -2.652 4.040 1.00 98.19 122 ASP A CA 1
ATOM 986 C C . ASP A 1 122 ? -19.617 -3.754 5.069 1.00 98.19 122 ASP A C 1
ATOM 988 O O . ASP A 1 122 ? -20.270 -3.827 6.113 1.00 98.19 122 ASP A O 1
ATOM 992 N N . MET A 1 123 ? -18.603 -4.588 4.817 1.00 98.00 123 MET A N 1
ATOM 993 C CA . MET A 1 123 ? -18.250 -5.671 5.731 1.00 98.00 123 MET A CA 1
ATOM 994 C C . MET A 1 123 ? -17.742 -5.127 7.072 1.00 98.00 123 MET A C 1
ATOM 996 O O . MET A 1 123 ? -18.157 -5.599 8.127 1.00 98.00 123 MET A O 1
ATOM 1000 N N . THR A 1 124 ? -16.885 -4.104 7.051 1.00 98.06 124 THR A N 1
ATOM 1001 C CA . THR A 1 124 ? -16.364 -3.477 8.276 1.00 98.06 124 THR A CA 1
ATOM 1002 C C . THR A 1 124 ? -17.492 -2.860 9.100 1.00 98.06 124 THR A C 1
ATOM 1004 O O . THR A 1 124 ? -17.515 -3.030 10.317 1.00 98.06 124 THR A O 1
ATOM 1007 N N . GLN A 1 125 ? -18.444 -2.182 8.449 1.00 96.75 125 GLN A N 1
ATOM 1008 C CA . GLN A 1 125 ? -19.625 -1.629 9.112 1.00 96.75 125 GLN A CA 1
ATOM 1009 C C . GLN A 1 125 ? -20.433 -2.732 9.802 1.00 96.75 125 GLN A C 1
ATOM 1011 O O . GLN A 1 125 ? -20.694 -2.634 10.998 1.00 96.75 125 GLN A O 1
ATOM 1016 N N . SER A 1 126 ? -20.755 -3.811 9.082 1.00 95.69 126 SER A N 1
ATOM 1017 C CA . SER A 1 126 ? -21.534 -4.931 9.623 1.00 95.69 126 SER A CA 1
ATOM 1018 C C . SER A 1 126 ? -20.881 -5.570 10.856 1.00 95.69 126 SER A C 1
ATOM 1020 O O . SER A 1 126 ? -21.571 -5.939 11.812 1.00 95.69 126 SER A O 1
ATOM 1022 N N . GLU A 1 127 ? -19.555 -5.719 10.848 1.00 95.62 127 GLU A N 1
ATOM 1023 C CA . GLU A 1 127 ? -18.805 -6.289 11.973 1.00 95.62 127 GLU A CA 1
ATOM 1024 C C . GLU A 1 127 ? -18.785 -5.341 13.181 1.00 95.62 127 GLU A C 1
ATOM 1026 O O . GLU A 1 127 ? -19.022 -5.765 14.316 1.00 95.62 127 GLU A O 1
ATOM 1031 N N . LEU A 1 128 ? -18.562 -4.043 12.951 1.00 94.31 128 LEU A N 1
ATOM 1032 C CA . LEU A 1 128 ? -18.564 -3.044 14.020 1.00 94.31 128 LEU A CA 1
ATOM 1033 C C . LEU A 1 128 ? -19.953 -2.859 14.638 1.00 94.31 128 LEU A C 1
ATOM 1035 O O . LEU A 1 128 ? -20.049 -2.793 15.862 1.00 94.31 128 LEU A O 1
ATOM 1039 N N . ASP A 1 129 ? -21.020 -2.849 13.839 1.00 91.69 129 ASP A N 1
ATOM 1040 C CA . ASP A 1 129 ? -22.394 -2.748 14.345 1.00 91.69 129 ASP A CA 1
ATOM 1041 C C . ASP A 1 129 ? -22.726 -3.933 15.253 1.00 91.69 129 ASP A C 1
ATOM 1043 O O . ASP A 1 129 ? -23.211 -3.756 16.372 1.00 91.69 129 ASP A O 1
ATOM 1047 N N . THR A 1 130 ? -22.373 -5.146 14.822 1.00 88.38 130 THR A N 1
ATOM 1048 C CA . THR A 1 130 ? -22.559 -6.361 15.625 1.00 88.38 130 THR A CA 1
ATOM 1049 C C . THR A 1 130 ? -21.785 -6.277 16.943 1.00 88.38 130 THR A C 1
ATOM 1051 O O . THR A 1 130 ? -22.335 -6.556 18.012 1.00 88.38 130 THR A O 1
ATOM 1054 N N . ALA A 1 131 ? -20.523 -5.849 16.889 1.00 86.31 131 ALA A N 1
ATOM 1055 C CA . ALA A 1 131 ? -19.663 -5.743 18.061 1.00 86.31 131 ALA A CA 1
ATOM 1056 C C . ALA A 1 131 ? -20.125 -4.668 19.059 1.00 86.31 131 ALA A C 1
ATOM 1058 O O . ALA A 1 131 ? -20.059 -4.879 20.272 1.00 86.31 131 ALA A O 1
ATOM 1059 N N . LEU A 1 132 ? -20.591 -3.515 18.572 1.00 80.56 132 LEU A N 1
ATOM 1060 C CA . LEU A 1 132 ? -21.032 -2.403 19.415 1.00 80.56 132 LEU A CA 1
ATOM 1061 C C . LEU A 1 132 ? -22.426 -2.646 20.005 1.00 80.56 132 LEU A C 1
ATOM 1063 O O . LEU A 1 132 ? -22.649 -2.313 21.169 1.00 80.56 132 LEU A O 1
ATOM 1067 N N . VAL A 1 133 ? -23.338 -3.297 19.274 1.00 76.44 133 VAL A N 1
ATOM 1068 C CA . VAL A 1 133 ? -24.651 -3.694 19.811 1.00 76.44 133 VAL A CA 1
ATOM 1069 C C . VAL A 1 133 ? -24.490 -4.685 20.966 1.00 76.44 133 VAL A C 1
ATOM 1071 O O . VAL A 1 133 ? -25.115 -4.502 22.012 1.00 76.44 133 VAL A O 1
ATOM 1074 N N . GLN A 1 134 ? -23.589 -5.667 20.842 1.00 63.59 134 GLN A N 1
ATOM 1075 C CA . GLN A 1 134 ? -23.294 -6.633 21.912 1.00 63.59 134 GLN A CA 1
ATOM 1076 C C . GLN A 1 134 ? -22.705 -5.993 23.186 1.00 63.59 134 GLN A C 1
ATOM 1078 O O . GLN A 1 134 ? -22.775 -6.598 24.257 1.00 63.59 134 GLN A O 1
ATOM 1083 N N . LYS A 1 135 ? -22.178 -4.757 23.124 1.00 59.94 135 LYS A N 1
ATOM 1084 C CA . LYS A 1 135 ? -21.752 -4.010 24.323 1.00 59.94 135 LYS A CA 1
ATOM 1085 C C . LYS A 1 135 ? -22.926 -3.482 25.157 1.00 59.94 135 LYS A C 1
ATOM 1087 O O . LYS A 1 135 ? -22.706 -3.135 26.318 1.00 59.94 135 LYS A O 1
ATOM 1092 N N . THR A 1 136 ? -24.147 -3.425 24.619 1.00 53.06 136 THR A N 1
ATOM 1093 C CA . THR A 1 136 ? -25.326 -2.974 25.375 1.00 53.06 136 THR A CA 1
ATOM 1094 C C . THR A 1 136 ? -25.817 -4.126 26.252 1.00 53.06 136 THR A C 1
ATOM 1096 O O . THR A 1 136 ? -26.278 -5.133 25.712 1.00 53.06 136 THR A O 1
ATOM 1099 N N . PRO A 1 137 ? -25.716 -4.047 27.593 1.00 52.72 137 PRO A N 1
ATOM 1100 C CA . PRO A 1 137 ? -26.152 -5.146 28.440 1.00 52.72 137 PRO A CA 1
ATOM 1101 C C . PRO A 1 137 ? -27.651 -5.374 28.239 1.00 52.72 137 PRO A C 1
ATOM 1103 O O . PRO A 1 137 ? -28.459 -4.465 28.439 1.00 52.72 137 PRO A O 1
ATOM 1106 N N . ALA A 1 138 ? -28.023 -6.596 27.851 1.00 49.03 138 ALA A N 1
ATOM 1107 C CA . ALA A 1 138 ? -29.413 -7.022 27.859 1.00 49.03 138 ALA A CA 1
ATOM 1108 C C . ALA A 1 138 ? -29.960 -6.815 29.278 1.00 49.03 138 ALA A C 1
ATOM 1110 O O . ALA A 1 138 ? -29.399 -7.338 30.245 1.00 49.03 138 ALA A O 1
ATOM 1111 N N . ALA A 1 139 ? -31.015 -6.006 29.406 1.00 47.50 139 ALA A N 1
ATOM 1112 C CA . ALA A 1 139 ? -31.650 -5.725 30.685 1.00 47.50 139 ALA A CA 1
ATOM 1113 C C . ALA A 1 139 ? -31.938 -7.048 31.408 1.00 47.50 139 ALA A C 1
ATOM 1115 O O . ALA A 1 139 ? -32.594 -7.932 30.854 1.00 47.50 139 ALA A O 1
ATOM 1116 N N . SER A 1 140 ? -31.420 -7.199 32.631 1.00 48.06 140 SER A N 1
ATOM 1117 C CA . SER A 1 140 ? -31.604 -8.416 33.418 1.00 48.06 140 SER A CA 1
ATOM 1118 C C . SER A 1 140 ? -33.099 -8.707 33.551 1.00 48.06 140 SER A C 1
ATOM 1120 O O . SER A 1 140 ? -33.835 -7.910 34.145 1.00 48.06 140 SER A O 1
ATOM 1122 N N . ALA A 1 141 ? -33.556 -9.827 32.990 1.00 52.62 141 ALA A N 1
ATOM 1123 C CA . ALA A 1 141 ? -3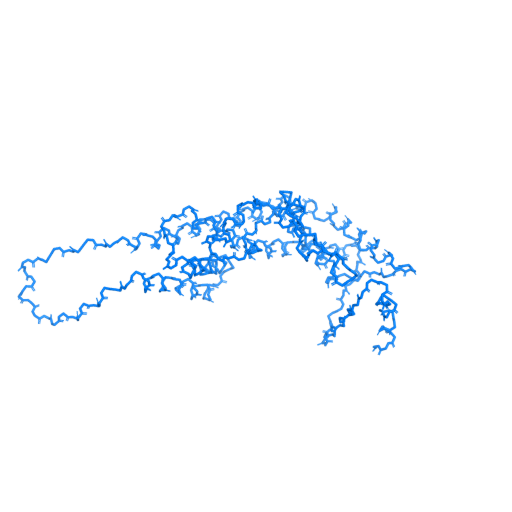4.940 -10.256 33.119 1.00 52.62 141 ALA A CA 1
ATOM 1124 C C . ALA A 1 141 ? -35.287 -10.384 34.610 1.00 52.62 141 ALA A C 1
ATOM 1126 O O . ALA A 1 141 ? -34.590 -11.066 35.365 1.00 52.62 141 ALA A O 1
ATOM 1127 N N . LYS A 1 142 ? -36.347 -9.691 35.047 1.00 47.72 142 LYS A N 1
ATOM 1128 C CA . LYS A 1 142 ? -36.816 -9.743 36.437 1.00 47.72 142 LYS A CA 1
ATOM 1129 C C . LYS A 1 142 ? -37.138 -11.201 36.797 1.00 47.72 142 LYS A C 1
ATOM 1131 O O . LYS A 1 142 ? -37.820 -11.864 36.013 1.00 47.72 142 LYS A O 1
ATOM 1136 N N . PRO A 1 143 ? -36.686 -11.713 37.954 1.00 49.00 143 PRO A N 1
ATOM 1137 C CA . PRO A 1 143 ? -36.958 -13.092 38.329 1.00 49.00 143 PRO A CA 1
ATOM 1138 C C . PRO A 1 143 ? -38.469 -13.285 38.512 1.00 49.00 143 PRO A C 1
ATOM 1140 O O . PRO A 1 143 ? -39.106 -12.606 39.317 1.00 49.00 143 PRO A O 1
ATOM 1143 N N . SER A 1 144 ? -39.04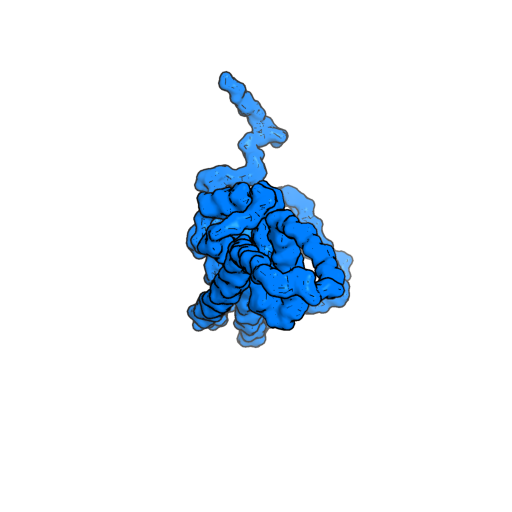6 -14.198 37.729 1.00 60.91 144 SER A N 1
ATOM 1144 C CA . SER A 1 144 ? -40.449 -14.598 37.838 1.00 60.91 144 SER A CA 1
ATOM 1145 C C . SER A 1 144 ? -40.662 -15.385 39.133 1.00 60.91 144 SER A C 1
ATOM 1147 O O . SER A 1 144 ? -39.912 -16.314 39.433 1.00 60.91 144 SER A O 1
ATOM 1149 N N . PHE A 1 145 ? -41.704 -15.036 39.891 1.00 57.88 145 PHE A N 1
ATOM 1150 C CA . PHE A 1 145 ? -42.040 -15.609 41.205 1.00 57.88 145 PHE A CA 1
ATOM 1151 C C . PHE A 1 145 ? -42.210 -17.144 41.216 1.00 57.88 145 PHE A C 1
ATOM 1153 O O . PHE A 1 145 ? -42.166 -17.757 42.282 1.00 57.88 145 PHE A O 1
ATOM 1160 N N . TRP A 1 146 ? -42.342 -17.777 40.048 1.00 56.53 146 TRP A N 1
ATOM 1161 C CA . TRP A 1 146 ? -42.517 -19.223 39.888 1.00 56.53 146 TRP A CA 1
ATOM 1162 C C . TRP A 1 146 ? -41.207 -20.027 39.815 1.00 56.53 146 TRP A C 1
ATOM 1164 O O . TRP A 1 146 ? -41.241 -21.252 39.906 1.00 56.53 146 TRP A O 1
ATOM 1174 N N . SER A 1 147 ? -40.033 -19.385 39.731 1.00 56.81 147 SER A N 1
ATOM 1175 C CA . SER A 1 147 ? -38.744 -20.092 39.613 1.00 56.81 147 SER A CA 1
ATOM 1176 C C . SER A 1 147 ? -38.228 -20.721 40.920 1.00 56.81 147 SER A C 1
ATOM 1178 O O . SER A 1 147 ? -37.117 -21.244 40.947 1.00 56.81 147 SER A O 1
ATOM 1180 N N . ARG A 1 148 ? -39.003 -20.681 42.016 1.00 57.59 148 ARG A N 1
ATOM 1181 C CA . ARG A 1 148 ? -38.623 -21.259 43.322 1.00 57.59 148 ARG A CA 1
ATOM 1182 C C . ARG A 1 148 ? -38.997 -22.734 43.504 1.00 57.59 148 ARG A C 1
ATOM 1184 O O . ARG A 1 148 ? -38.508 -23.347 44.444 1.00 57.59 148 ARG A O 1
ATOM 1191 N N . PHE A 1 149 ? -39.815 -23.314 42.622 1.00 57.69 149 PHE A N 1
ATOM 1192 C CA . PHE A 1 149 ? -40.323 -24.688 42.786 1.00 57.69 149 PHE A CA 1
ATOM 1193 C C . PHE A 1 149 ? -39.619 -25.749 41.923 1.00 57.69 149 PHE A C 1
ATOM 1195 O O . PHE A 1 149 ? -39.958 -26.924 41.999 1.00 57.69 149 PHE A O 1
ATOM 1202 N N . SER A 1 150 ? -38.600 -25.367 41.147 1.00 53.28 150 SER A N 1
ATOM 1203 C CA . SER A 1 150 ? -37.778 -26.290 40.354 1.00 53.28 150 SER A CA 1
ATOM 1204 C C . SER A 1 150 ? -36.308 -26.133 40.743 1.00 53.28 150 SER A C 1
ATOM 1206 O O . SER A 1 150 ? -35.571 -25.345 40.150 1.00 53.28 150 SER A O 1
ATOM 1208 N N . ALA A 1 151 ? -35.876 -26.884 41.756 1.00 51.84 151 ALA A N 1
ATOM 1209 C CA . ALA A 1 151 ? -34.488 -26.928 42.207 1.00 51.84 151 ALA A CA 1
ATOM 1210 C C . ALA A 1 151 ? -33.623 -27.797 41.273 1.00 51.84 151 ALA A C 1
ATOM 1212 O O . ALA A 1 151 ? -33.165 -28.877 41.632 1.00 51.84 151 ALA A O 1
ATOM 1213 N N . SER A 1 152 ? -33.367 -27.298 40.065 1.00 53.72 152 SER A N 1
ATOM 1214 C CA . SER A 1 152 ? -32.142 -27.631 39.338 1.00 53.72 152 SER A CA 1
ATOM 1215 C C . SER A 1 152 ? -31.055 -26.705 39.870 1.00 53.72 152 SER A C 1
ATOM 1217 O O . SER A 1 152 ? -31.243 -25.488 39.836 1.00 53.72 152 SER A O 1
ATOM 1219 N N . LYS A 1 153 ? -29.929 -27.250 40.359 1.00 42.91 153 LYS A N 1
ATOM 1220 C CA . LYS A 1 153 ? -28.750 -26.452 40.737 1.00 42.91 153 LYS A CA 1
ATOM 1221 C C . LYS A 1 153 ? -28.460 -25.454 39.606 1.00 42.91 153 LYS A C 1
ATOM 1223 O O . LYS A 1 153 ? -28.161 -25.900 38.495 1.00 42.91 153 LYS A O 1
ATOM 1228 N N . PRO A 1 154 ? -28.557 -24.135 39.840 1.00 45.25 154 PRO A N 1
ATOM 1229 C CA . PRO A 1 154 ? -28.128 -23.186 38.836 1.00 45.25 154 PRO A CA 1
ATOM 1230 C C . PRO A 1 154 ? -26.630 -23.412 38.633 1.00 45.25 154 PRO A C 1
ATOM 1232 O O . PRO A 1 154 ? -25.871 -23.422 39.605 1.00 45.25 154 PRO A O 1
ATOM 1235 N N . LYS A 1 155 ? -26.203 -23.625 37.380 1.00 43.53 155 LYS A N 1
ATOM 1236 C CA . LYS A 1 155 ? -24.802 -23.399 37.007 1.00 43.53 155 LYS A CA 1
ATOM 1237 C C . LYS A 1 155 ? -24.443 -22.032 37.575 1.00 43.53 155 LYS A C 1
ATOM 1239 O O . LYS A 1 155 ? -25.161 -21.071 37.295 1.00 43.53 155 LYS A O 1
ATOM 1244 N N . SER A 1 156 ? -23.408 -21.981 38.412 1.00 39.25 156 SER A N 1
ATOM 1245 C CA . SER A 1 156 ? -22.912 -20.744 39.008 1.00 39.25 156 SER A CA 1
ATOM 1246 C C . SER A 1 156 ? -22.907 -19.657 37.932 1.00 39.25 156 SER A C 1
ATOM 1248 O O . SER A 1 156 ? -22.379 -19.926 36.846 1.00 39.25 156 SER A O 1
ATOM 1250 N N . PRO A 1 157 ? -23.533 -18.488 38.167 1.00 48.59 157 PRO A N 1
ATOM 1251 C CA . PRO A 1 157 ? -23.509 -17.427 37.179 1.00 48.59 157 PRO A CA 1
ATOM 1252 C C . PRO A 1 157 ? -22.041 -17.140 36.888 1.00 48.59 157 PRO A C 1
ATOM 1254 O O . PRO A 1 157 ? -21.269 -16.911 37.823 1.00 48.59 157 PRO A O 1
ATOM 1257 N N . ALA A 1 158 ? -21.643 -17.231 35.617 1.00 56.88 158 ALA A N 1
ATOM 1258 C CA . ALA A 1 158 ? -20.326 -16.773 35.211 1.00 56.88 158 ALA A CA 1
ATOM 1259 C C . ALA A 1 158 ? -20.161 -15.354 35.764 1.00 56.88 158 ALA A C 1
ATOM 1261 O O . ALA A 1 158 ? -21.079 -14.535 35.634 1.00 56.88 158 ALA A O 1
ATOM 1262 N N . LEU A 1 159 ? -19.043 -15.099 36.451 1.00 57.78 159 LEU A N 1
ATOM 1263 C CA . LEU A 1 159 ? -18.722 -13.761 36.936 1.00 57.78 159 LEU A CA 1
ATOM 1264 C C . LEU A 1 159 ? -18.924 -12.782 35.772 1.00 57.78 159 LEU A C 1
ATOM 1266 O O . LEU A 1 159 ? -18.538 -13.111 34.647 1.00 57.78 159 LEU A O 1
ATOM 1270 N N . PRO A 1 160 ? -19.570 -11.625 35.992 1.00 68.88 160 PRO A N 1
ATOM 1271 C CA . PRO A 1 160 ? -19.767 -10.668 34.920 1.00 68.88 160 PRO A CA 1
ATOM 1272 C C . PRO A 1 160 ? -18.389 -10.263 34.393 1.00 68.88 160 PRO A C 1
ATOM 1274 O O . PRO A 1 160 ? -17.643 -9.588 35.096 1.00 68.88 160 PRO A O 1
ATOM 1277 N N . GLN A 1 161 ? -18.058 -10.718 33.178 1.00 70.75 161 GLN A N 1
ATOM 1278 C CA . GLN A 1 161 ? -16.775 -10.431 32.531 1.00 70.75 161 GLN A CA 1
ATOM 1279 C C . GLN A 1 161 ? -16.494 -8.935 32.587 1.00 70.75 161 GLN A C 1
ATOM 1281 O O . GLN A 1 161 ? -17.408 -8.126 32.360 1.00 70.75 161 GLN A O 1
ATOM 1286 N N . SER A 1 162 ? -15.244 -8.569 32.858 1.00 82.00 162 SER A N 1
ATOM 1287 C CA . SER A 1 162 ? -14.842 -7.168 32.804 1.00 82.00 162 SER A CA 1
ATOM 1288 C C . SER A 1 162 ? -14.994 -6.625 31.377 1.00 82.00 162 SER A C 1
ATOM 1290 O O . SER A 1 162 ? -15.030 -7.366 30.390 1.00 82.00 162 SER A O 1
ATOM 1292 N N . ARG A 1 163 ? -15.112 -5.301 31.236 1.00 80.06 163 ARG A N 1
ATOM 1293 C CA . ARG A 1 163 ? -15.179 -4.666 29.910 1.00 80.06 163 ARG A CA 1
ATOM 1294 C C . ARG A 1 163 ? -13.942 -5.014 29.076 1.00 80.06 163 ARG A C 1
ATOM 1296 O O . ARG A 1 163 ? -14.067 -5.281 27.886 1.00 80.06 163 ARG A O 1
ATOM 1303 N N . GLN A 1 164 ? -12.778 -5.015 29.715 1.00 83.00 164 GLN A N 1
ATOM 1304 C CA . GLN A 1 164 ? -11.488 -5.308 29.108 1.00 83.00 164 GLN A CA 1
ATOM 1305 C C . GLN A 1 164 ? -11.417 -6.753 28.603 1.00 83.00 164 GLN A C 1
ATOM 1307 O O . GLN A 1 164 ? -10.967 -6.971 27.483 1.00 83.00 164 GLN A O 1
ATOM 1312 N N . GLU A 1 165 ? -11.922 -7.722 29.374 1.00 85.81 165 GLU A N 1
ATOM 1313 C CA . GLU A 1 165 ? -12.015 -9.124 28.937 1.00 85.81 165 GLU A CA 1
ATOM 1314 C C . GLU A 1 165 ? -12.864 -9.267 27.672 1.00 85.81 165 GLU A C 1
ATOM 1316 O O . GLU A 1 165 ? -12.420 -9.890 26.712 1.00 85.81 165 GLU A O 1
ATOM 1321 N N . ARG A 1 166 ? -14.038 -8.624 27.621 1.00 85.62 166 ARG A N 1
ATOM 1322 C CA . ARG A 1 166 ? -14.910 -8.672 26.432 1.00 85.62 166 ARG A CA 1
ATOM 1323 C C . ARG A 1 166 ? -14.263 -8.038 25.206 1.00 85.62 166 ARG A C 1
ATOM 1325 O O . ARG A 1 166 ? -14.362 -8.577 24.108 1.00 85.62 166 ARG A O 1
ATOM 1332 N N . GLU A 1 167 ? -13.613 -6.885 25.375 1.00 89.56 167 GLU A N 1
ATOM 1333 C CA . GLU A 1 167 ? -12.912 -6.210 24.276 1.00 89.56 167 GLU A CA 1
ATOM 1334 C C . GLU A 1 167 ? -11.725 -7.057 23.778 1.00 89.56 167 GLU A C 1
ATOM 1336 O O . GLU A 1 167 ? -11.535 -7.190 22.569 1.00 89.56 167 GLU A O 1
ATOM 1341 N N . PHE A 1 168 ? -10.984 -7.712 24.677 1.00 90.50 168 PHE A N 1
ATOM 1342 C CA . PHE A 1 168 ? -9.899 -8.629 24.320 1.00 90.50 168 PHE A CA 1
ATOM 1343 C C . PHE A 1 168 ? -10.395 -9.895 23.603 1.00 90.50 168 PHE A C 1
ATOM 1345 O O . PHE A 1 168 ? -9.807 -10.308 22.599 1.00 90.50 168 PHE A O 1
ATOM 1352 N N . GLU A 1 169 ? -11.487 -10.502 24.075 1.00 91.31 169 GLU A N 1
ATOM 1353 C CA . GLU A 1 169 ? -12.130 -11.648 23.420 1.00 91.31 169 GLU A CA 1
ATOM 1354 C C . GLU A 1 169 ? -12.612 -11.291 22.010 1.00 91.31 169 GLU A C 1
ATOM 1356 O O . GLU A 1 169 ? -12.340 -12.034 21.065 1.00 91.31 169 GLU A O 1
ATOM 1361 N N . LEU A 1 170 ? -13.243 -10.124 21.842 1.00 92.38 170 LEU A N 1
ATOM 1362 C CA . LEU A 1 170 ? -13.662 -9.602 20.540 1.00 92.38 170 LEU A CA 1
ATOM 1363 C C . LEU A 1 170 ? -12.471 -9.428 19.583 1.00 92.38 170 LEU A C 1
ATOM 1365 O O . LEU A 1 170 ? -12.508 -9.907 18.449 1.00 92.38 170 LEU A O 1
ATOM 1369 N N . ILE A 1 171 ? -11.395 -8.775 20.034 1.00 94.56 171 ILE A N 1
ATOM 1370 C CA . ILE A 1 171 ? -10.185 -8.561 19.225 1.00 94.56 171 ILE A CA 1
ATOM 1371 C C . ILE A 1 171 ? -9.585 -9.910 18.795 1.00 94.56 171 ILE A C 1
ATOM 1373 O O . ILE A 1 171 ? -9.270 -10.112 17.618 1.00 94.56 171 ILE A O 1
ATOM 1377 N N . ASN A 1 172 ? -9.468 -10.870 19.716 1.00 95.19 172 ASN A N 1
ATOM 1378 C CA . ASN A 1 172 ? -8.954 -12.201 19.395 1.00 95.19 172 ASN A CA 1
ATOM 1379 C C . ASN A 1 172 ? -9.879 -12.995 18.470 1.00 95.19 172 ASN A C 1
ATOM 1381 O O . ASN A 1 172 ? -9.386 -13.755 17.635 1.00 95.19 172 ASN A O 1
ATOM 1385 N N . ASN A 1 173 ? -11.196 -12.810 18.568 1.00 95.62 173 ASN A N 1
ATOM 1386 C CA . ASN A 1 173 ? -12.141 -13.421 17.644 1.00 95.62 173 ASN A CA 1
ATOM 1387 C C . ASN A 1 173 ? -11.867 -12.974 16.198 1.00 95.62 173 ASN A C 1
ATOM 1389 O O . ASN A 1 173 ? -11.762 -13.826 15.314 1.00 95.62 173 ASN A O 1
ATOM 1393 N N . TYR A 1 174 ? -11.631 -11.677 15.964 1.00 97.31 174 TYR A N 1
ATOM 1394 C CA . TYR A 1 174 ? -11.240 -11.189 14.637 1.00 97.31 174 TYR A CA 1
ATOM 1395 C C . TYR A 1 174 ? -9.914 -11.782 14.159 1.00 97.31 174 TYR A C 1
ATOM 1397 O O . TYR A 1 174 ? -9.812 -12.176 13.000 1.00 97.31 174 TYR A O 1
ATOM 1405 N N . LYS A 1 175 ? -8.918 -11.944 15.040 1.00 97.06 175 LYS A N 1
ATOM 1406 C CA . LYS A 1 175 ? -7.669 -12.637 14.680 1.00 97.06 175 LYS A CA 1
ATOM 1407 C C . LYS A 1 175 ? -7.940 -14.047 14.150 1.00 97.06 175 LYS A C 1
ATOM 1409 O O . LYS A 1 175 ? -7.436 -14.404 13.089 1.00 97.06 175 LYS A O 1
ATOM 1414 N N . GLN A 1 176 ? -8.740 -14.834 14.870 1.00 97.50 176 GLN A N 1
ATOM 1415 C CA . GLN A 1 176 ? -9.059 -16.211 14.480 1.00 97.50 176 GLN A CA 1
ATOM 1416 C C . GLN A 1 176 ? -9.866 -16.265 13.181 1.00 97.50 176 GLN A C 1
ATOM 1418 O O . GLN A 1 176 ? -9.539 -17.041 12.286 1.00 97.50 176 GLN A O 1
ATOM 1423 N N . ARG A 1 177 ? -10.870 -15.395 13.028 1.00 97.38 177 ARG A N 1
ATOM 1424 C CA . ARG A 1 177 ? -11.655 -15.295 11.788 1.00 97.38 177 ARG A CA 1
ATOM 1425 C C . ARG A 1 177 ? -10.788 -14.903 10.596 1.00 97.38 177 ARG A C 1
ATOM 1427 O O . ARG A 1 177 ? -10.951 -15.472 9.528 1.00 97.38 177 ARG A O 1
ATOM 1434 N N . GLY A 1 178 ? -9.825 -14.000 10.779 1.00 96.38 178 GLY A N 1
ATOM 1435 C CA . GLY A 1 178 ? -8.864 -13.638 9.738 1.00 96.38 178 GLY A CA 1
ATOM 1436 C C . GLY A 1 178 ? -7.944 -14.792 9.331 1.00 96.38 178 GLY A C 1
ATOM 1437 O O . GLY A 1 178 ? -7.701 -14.977 8.142 1.00 96.38 178 GLY A O 1
ATOM 1438 N N . LEU A 1 179 ? -7.457 -15.583 10.294 1.00 95.81 179 LEU A N 1
ATOM 1439 C CA . LEU A 1 179 ? -6.621 -16.761 10.019 1.00 95.81 179 LEU A CA 1
ATOM 1440 C C . LEU A 1 179 ? -7.390 -17.870 9.286 1.00 95.81 179 LEU A C 1
ATOM 1442 O O . LEU A 1 179 ? -6.814 -18.528 8.426 1.00 95.81 179 LEU A O 1
ATOM 1446 N N . ASN A 1 180 ? -8.677 -18.030 9.596 1.00 96.81 180 ASN A N 1
ATOM 1447 C CA . ASN A 1 180 ? -9.543 -19.061 9.020 1.00 96.81 180 ASN A CA 1
ATOM 1448 C C . ASN A 1 180 ? -10.336 -18.591 7.788 1.00 96.81 180 ASN A C 1
ATOM 1450 O O . ASN A 1 180 ? -11.119 -19.362 7.245 1.00 96.81 180 ASN A O 1
ATOM 1454 N N . ALA A 1 181 ? -10.195 -17.332 7.365 1.00 96.56 181 ALA A N 1
ATOM 1455 C CA . ALA A 1 181 ? -10.913 -16.807 6.209 1.00 96.56 181 ALA A CA 1
ATOM 1456 C C . ALA A 1 181 ? -10.337 -17.371 4.905 1.00 96.56 181 ALA A C 1
ATOM 1458 O O . ALA A 1 181 ? -9.137 -17.227 4.642 1.00 96.56 181 ALA A O 1
ATOM 1459 N N . ASP A 1 182 ? -11.201 -17.931 4.059 1.00 94.56 182 ASP A N 1
ATOM 1460 C CA . ASP A 1 182 ? -10.817 -18.493 2.760 1.00 94.56 182 ASP A CA 1
ATOM 1461 C C . ASP A 1 182 ? -10.568 -17.403 1.711 1.00 94.56 182 ASP A C 1
ATOM 1463 O O . ASP A 1 182 ? -9.614 -17.472 0.928 1.00 94.56 182 ASP A O 1
ATOM 1467 N N . ASP A 1 183 ? -11.381 -16.345 1.727 1.00 96.06 183 ASP A N 1
ATOM 1468 C CA . ASP A 1 183 ? -11.294 -15.256 0.766 1.00 96.06 183 ASP A CA 1
ATOM 1469 C C . ASP A 1 183 ? -10.403 -14.095 1.252 1.00 96.06 183 ASP A C 1
ATOM 1471 O O . ASP A 1 183 ? -10.225 -13.826 2.445 1.00 96.06 183 ASP A O 1
ATOM 1475 N N . LYS A 1 184 ? -9.806 -13.384 0.288 1.00 96.44 184 LYS A N 1
ATOM 1476 C CA . LYS A 1 184 ? -8.862 -12.291 0.563 1.00 96.44 184 LYS A CA 1
ATOM 1477 C C . LYS A 1 184 ? -9.529 -11.079 1.220 1.00 96.44 184 LYS A C 1
ATOM 1479 O O . LYS A 1 184 ? -8.848 -10.365 1.955 1.00 96.44 184 LYS A O 1
ATOM 1484 N N . LEU A 1 185 ? -10.810 -10.835 0.937 1.00 97.50 185 LEU A N 1
ATOM 1485 C CA . LEU A 1 185 ? -11.535 -9.664 1.421 1.00 97.50 185 LEU A CA 1
ATOM 1486 C C . LEU A 1 185 ? -11.820 -9.807 2.912 1.00 97.50 185 LEU A C 1
ATOM 1488 O O . LEU A 1 185 ? -11.387 -8.958 3.690 1.00 97.50 185 LEU A O 1
ATOM 1492 N N . SER A 1 186 ? -12.422 -10.923 3.320 1.00 97.62 186 SER A N 1
ATOM 1493 C CA . SER A 1 186 ? -12.662 -11.245 4.727 1.00 97.62 186 SER A CA 1
ATOM 1494 C C . SER A 1 186 ? -11.364 -11.247 5.526 1.00 97.62 186 SER A C 1
ATOM 1496 O O . SER A 1 186 ? -11.278 -10.640 6.594 1.00 97.62 186 SER A O 1
ATOM 1498 N N . ARG A 1 187 ? -10.301 -11.851 4.977 1.00 97.69 187 ARG A N 1
ATOM 1499 C CA . ARG A 1 187 ? -8.976 -11.846 5.608 1.00 97.69 187 ARG A CA 1
ATOM 1500 C C . ARG A 1 187 ? -8.444 -10.429 5.829 1.00 97.69 187 ARG A C 1
ATOM 1502 O O . ARG A 1 187 ? -7.888 -10.158 6.891 1.00 97.69 187 ARG A O 1
ATOM 1509 N N . ALA A 1 188 ? -8.600 -9.534 4.852 1.00 97.69 188 ALA A N 1
ATOM 1510 C CA . ALA A 1 188 ? -8.170 -8.143 4.970 1.00 97.69 188 ALA A CA 1
ATOM 1511 C C . ALA A 1 188 ? -8.977 -7.386 6.034 1.00 97.69 188 ALA A C 1
ATOM 1513 O O . ALA A 1 188 ? -8.380 -6.730 6.887 1.00 97.69 188 ALA A O 1
ATOM 1514 N N . VAL A 1 189 ? -10.306 -7.527 6.033 1.00 98.38 189 VAL A N 1
ATOM 1515 C CA . VAL A 1 189 ? -11.196 -6.867 7.002 1.00 98.38 189 VAL A CA 1
ATOM 1516 C C . VAL A 1 189 ? -10.896 -7.333 8.427 1.00 98.38 189 VAL A C 1
ATOM 1518 O O . VAL A 1 189 ? -10.629 -6.507 9.299 1.00 98.38 189 VAL A O 1
ATOM 1521 N N . TYR A 1 190 ? -10.836 -8.643 8.671 1.00 98.44 190 TYR A N 1
ATOM 1522 C CA . TYR A 1 190 ? -10.549 -9.179 10.005 1.00 98.44 190 TYR A CA 1
ATOM 1523 C C . TYR A 1 190 ? -9.136 -8.866 10.489 1.00 98.44 190 TYR A C 1
ATOM 1525 O O . TYR A 1 190 ? -8.947 -8.550 11.665 1.00 98.44 190 TYR A O 1
ATOM 1533 N N . ARG A 1 191 ? -8.142 -8.892 9.591 1.00 97.50 191 ARG A N 1
ATOM 1534 C CA . ARG A 1 191 ? -6.784 -8.433 9.907 1.00 97.50 191 ARG A CA 1
ATOM 1535 C C . ARG A 1 191 ? -6.799 -6.981 10.377 1.00 97.50 191 ARG A C 1
ATOM 1537 O O . ARG A 1 191 ? -6.142 -6.672 11.369 1.00 97.50 191 ARG A O 1
ATOM 1544 N N . SER A 1 192 ? -7.522 -6.109 9.679 1.00 97.56 192 SER A N 1
ATOM 1545 C CA . SER A 1 192 ? -7.613 -4.691 10.029 1.00 97.56 192 SER A CA 1
ATOM 1546 C C . SER A 1 192 ? -8.356 -4.459 11.332 1.00 97.56 192 SER A C 1
ATOM 1548 O O . SER A 1 192 ? -7.846 -3.732 12.174 1.00 97.56 192 SER A O 1
ATOM 1550 N N . LEU A 1 193 ? -9.491 -5.125 11.549 1.00 97.69 193 LEU A N 1
ATOM 1551 C CA . LEU A 1 193 ? -10.220 -5.058 12.818 1.00 97.69 193 LEU A CA 1
ATOM 1552 C C . LEU A 1 193 ? -9.334 -5.508 13.986 1.00 97.69 193 LEU A C 1
ATOM 1554 O O . LEU A 1 193 ? -9.222 -4.801 14.982 1.00 97.69 193 LEU A O 1
ATOM 1558 N N . TYR A 1 194 ? -8.628 -6.633 13.851 1.00 97.44 194 TYR A N 1
ATOM 1559 C CA . TYR A 1 194 ? -7.681 -7.091 14.870 1.00 97.44 194 TYR A CA 1
ATOM 1560 C C . TYR A 1 194 ? -6.571 -6.063 15.141 1.00 97.44 194 TYR A C 1
ATOM 1562 O O . TYR A 1 194 ? -6.336 -5.696 16.293 1.00 97.44 194 TYR A O 1
ATOM 1570 N N . ARG A 1 195 ? -5.893 -5.591 14.085 1.00 97.25 195 ARG A N 1
ATOM 1571 C CA . ARG A 1 195 ? -4.750 -4.676 14.198 1.00 97.25 195 ARG A CA 1
ATOM 1572 C C . ARG A 1 195 ? -5.164 -3.322 14.767 1.00 97.25 195 ARG A C 1
ATOM 1574 O O . ARG A 1 195 ? -4.537 -2.860 15.711 1.00 97.25 195 ARG A O 1
ATOM 1581 N N . VAL A 1 196 ? -6.206 -2.702 14.220 1.00 96.88 196 VAL A N 1
ATOM 1582 C CA . VAL A 1 196 ? -6.629 -1.346 14.589 1.00 96.88 196 VAL A CA 1
ATOM 1583 C C . VAL A 1 196 ? -7.238 -1.323 15.985 1.00 96.88 196 VAL A C 1
ATOM 1585 O O . VAL A 1 196 ? -6.793 -0.546 16.828 1.00 96.88 196 VAL A O 1
ATOM 1588 N N . LEU A 1 197 ? -8.207 -2.200 16.265 1.00 95.94 197 LEU A N 1
ATOM 1589 C CA . LEU A 1 197 ? -8.866 -2.227 17.574 1.00 95.94 197 LEU A CA 1
ATOM 1590 C C . LEU A 1 197 ? -7.886 -2.633 18.682 1.00 95.94 197 LEU A C 1
ATOM 1592 O O . LEU A 1 197 ? -7.931 -2.063 19.770 1.00 95.94 197 LEU A O 1
ATOM 1596 N N . GLY A 1 198 ? -6.967 -3.562 18.394 1.00 95.88 198 GLY A N 1
ATOM 1597 C CA . GLY A 1 198 ? -5.890 -3.941 19.308 1.00 95.88 198 GLY A CA 1
ATOM 1598 C C . GLY A 1 198 ? -4.952 -2.781 19.642 1.00 95.88 198 GLY A C 1
ATOM 1599 O O . GLY A 1 198 ? -4.648 -2.567 20.818 1.00 95.88 198 GLY A O 1
ATOM 1600 N N . SER A 1 199 ? -4.538 -1.996 18.641 1.00 96.94 199 SER A N 1
ATOM 1601 C CA . SER A 1 199 ? -3.708 -0.803 18.863 1.00 96.94 199 SER A CA 1
ATOM 1602 C C . SER A 1 199 ? -4.434 0.238 19.708 1.00 96.94 199 SER A C 1
ATOM 1604 O O . SER A 1 199 ? -3.895 0.676 20.718 1.00 96.94 199 SER A O 1
ATOM 1606 N N . ILE A 1 200 ? -5.683 0.569 19.364 1.00 95.00 200 ILE A N 1
ATOM 1607 C CA . ILE A 1 200 ? -6.483 1.550 20.110 1.00 95.00 200 ILE A CA 1
ATOM 1608 C C . ILE A 1 200 ? -6.664 1.108 21.565 1.00 95.00 200 ILE A C 1
ATOM 1610 O O . ILE A 1 200 ? -6.434 1.898 22.479 1.00 95.00 200 ILE A O 1
ATOM 1614 N N . ALA A 1 201 ? -7.024 -0.160 21.793 1.00 93.62 201 ALA A N 1
ATOM 1615 C CA . ALA A 1 201 ? -7.189 -0.700 23.138 1.00 93.62 201 ALA A CA 1
ATOM 1616 C C . ALA A 1 201 ? -5.882 -0.662 23.944 1.00 93.62 201 ALA A C 1
ATOM 1618 O O . ALA A 1 201 ? -5.917 -0.383 25.138 1.00 93.62 201 ALA A O 1
ATOM 1619 N N . THR A 1 202 ? -4.733 -0.888 23.302 1.00 93.44 202 THR A N 1
ATOM 1620 C CA . THR A 1 202 ? -3.418 -0.823 23.961 1.00 93.44 202 THR A CA 1
ATOM 1621 C C . THR A 1 202 ? -3.023 0.618 24.291 1.00 93.44 202 THR A C 1
ATOM 1623 O O . THR A 1 202 ? -2.529 0.882 25.383 1.00 93.44 202 THR A O 1
ATOM 1626 N N . THR A 1 203 ? -3.283 1.559 23.383 1.00 93.19 203 THR A N 1
ATOM 1627 C CA . THR A 1 203 ? -2.913 2.975 23.530 1.00 93.19 203 THR A CA 1
ATOM 1628 C C . THR A 1 203 ? -3.814 3.719 24.516 1.00 93.19 203 THR A C 1
ATOM 1630 O O . THR A 1 203 ? -3.329 4.486 25.344 1.00 93.19 203 THR A O 1
ATOM 1633 N N . ARG A 1 204 ? -5.133 3.501 24.452 1.00 90.00 204 ARG A N 1
ATOM 1634 C CA . ARG A 1 204 ? -6.136 4.229 25.256 1.00 90.00 204 ARG A CA 1
ATOM 1635 C C . ARG A 1 204 ? -6.673 3.433 26.448 1.00 90.00 204 ARG A C 1
ATOM 1637 O O . ARG A 1 204 ? -7.393 3.982 27.278 1.00 90.00 204 ARG A O 1
ATOM 1644 N N . GLY A 1 205 ? -6.393 2.133 26.513 1.00 88.62 205 GLY A N 1
ATOM 1645 C CA . GLY A 1 205 ? -6.956 1.205 27.500 1.00 88.62 205 GLY A CA 1
ATOM 1646 C C . GLY A 1 205 ? -8.357 0.673 27.162 1.00 88.62 205 GLY A C 1
ATOM 1647 O O . GLY A 1 205 ? -8.864 -0.188 27.880 1.00 88.62 205 GLY A O 1
ATOM 1648 N N . PHE A 1 206 ? -9.002 1.175 26.102 1.00 88.19 206 PHE A N 1
ATOM 1649 C CA . PHE A 1 206 ? -10.307 0.712 25.614 1.00 88.19 206 PHE A CA 1
ATOM 1650 C C . PHE A 1 206 ? -10.531 1.100 24.141 1.00 88.19 206 PHE A C 1
ATOM 1652 O O . PHE A 1 206 ? -9.945 2.063 23.654 1.00 88.19 206 PHE A O 1
ATOM 1659 N N . ILE A 1 207 ? -11.414 0.382 23.438 1.00 88.94 207 ILE A N 1
ATOM 1660 C CA . ILE A 1 207 ? -11.665 0.574 21.989 1.00 88.94 207 ILE A CA 1
ATOM 1661 C C . ILE A 1 207 ? -12.431 1.876 21.666 1.00 88.94 207 ILE A C 1
ATOM 1663 O O . ILE A 1 207 ? -12.248 2.480 20.615 1.00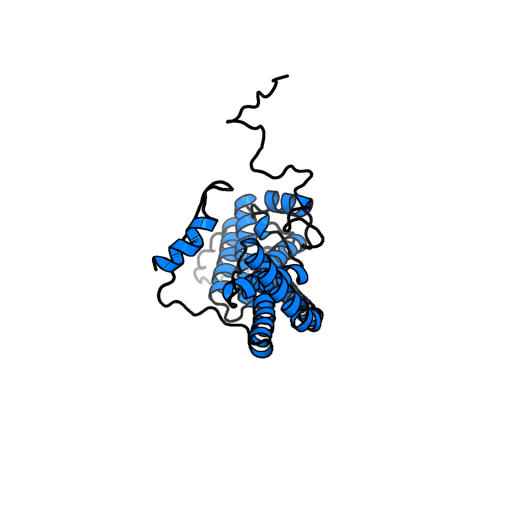 88.94 207 ILE A O 1
ATOM 1667 N N . GLY A 1 208 ? -13.318 2.304 22.562 1.00 86.00 208 GLY A N 1
ATOM 1668 C CA . GLY A 1 208 ? -14.283 3.381 22.306 1.00 86.00 208 GLY A CA 1
ATOM 1669 C C . GLY A 1 208 ? -15.580 2.870 21.669 1.00 86.00 208 GLY A C 1
ATOM 1670 O O . GLY A 1 208 ? -15.774 1.657 21.543 1.00 86.00 208 GLY A O 1
ATOM 1671 N N . ASN A 1 209 ? -16.481 3.803 21.338 1.00 84.81 209 ASN A N 1
ATOM 1672 C CA . ASN A 1 209 ? -17.838 3.533 20.836 1.00 84.81 209 ASN A CA 1
ATOM 1673 C C . ASN A 1 209 ? -18.234 4.423 19.636 1.00 84.81 209 ASN A C 1
ATOM 1675 O O . ASN A 1 209 ? -19.419 4.525 19.343 1.00 84.81 209 ASN A O 1
ATOM 1679 N N . ASP A 1 210 ? -17.287 5.083 18.962 1.00 90.62 210 ASP A N 1
ATOM 1680 C CA . ASP A 1 210 ? -17.579 5.844 17.739 1.00 90.62 210 ASP A CA 1
ATOM 1681 C C . ASP A 1 210 ? -17.471 4.914 16.512 1.00 90.62 210 ASP A C 1
ATOM 1683 O O . ASP A 1 210 ? -16.355 4.577 16.099 1.00 90.62 210 ASP A O 1
ATOM 1687 N N . PRO A 1 211 ? -18.598 4.454 15.932 1.00 89.00 211 PRO A N 1
ATOM 1688 C CA . PRO A 1 211 ? -18.571 3.520 14.811 1.00 89.00 211 PRO A CA 1
ATOM 1689 C C . PRO A 1 211 ? -17.983 4.142 13.543 1.00 89.00 211 PRO A C 1
ATOM 1691 O O . PRO A 1 211 ? -17.334 3.437 12.772 1.00 89.00 211 PRO A O 1
ATOM 1694 N N . VAL A 1 212 ? -18.179 5.447 13.325 1.00 92.38 212 VAL A N 1
ATOM 1695 C CA . VAL A 1 212 ? -17.715 6.136 12.114 1.00 92.38 212 VAL A CA 1
ATOM 1696 C C . VAL A 1 212 ? -16.196 6.238 12.144 1.00 92.38 212 VAL A C 1
ATOM 1698 O O . VAL A 1 212 ? -15.529 5.862 11.179 1.00 92.38 212 VAL A O 1
ATOM 1701 N N . TYR A 1 213 ? -15.645 6.664 13.280 1.00 93.25 213 TYR A N 1
ATOM 1702 C CA . TYR A 1 213 ? -14.203 6.733 13.496 1.00 93.25 213 TYR A CA 1
ATOM 1703 C C . TYR A 1 213 ? -13.529 5.363 13.331 1.00 93.25 213 TYR A C 1
ATOM 1705 O O . TYR A 1 213 ? -12.597 5.212 12.535 1.00 93.25 213 TYR A O 1
ATOM 1713 N N . LEU A 1 214 ? -14.035 4.337 14.027 1.00 95.25 214 LEU A N 1
ATOM 1714 C CA . LEU A 1 214 ? -13.463 2.988 13.978 1.00 95.25 214 LEU A CA 1
ATOM 1715 C C . LEU A 1 214 ? -13.531 2.391 12.569 1.00 95.25 214 LEU A C 1
ATOM 1717 O O . LEU A 1 214 ? -12.549 1.802 12.105 1.00 95.25 214 LEU A O 1
ATOM 1721 N N . LYS A 1 215 ? -14.658 2.579 11.871 1.00 96.06 215 LYS A N 1
ATOM 1722 C CA . LYS A 1 215 ? -14.816 2.144 10.482 1.00 96.06 215 LYS A CA 1
ATOM 1723 C C . LYS A 1 215 ? -13.776 2.798 9.588 1.00 96.06 215 LYS A C 1
ATOM 1725 O O . LYS A 1 215 ? -13.079 2.081 8.877 1.00 96.06 215 LYS A O 1
ATOM 1730 N N . ASN A 1 216 ? -13.643 4.122 9.636 1.00 94.56 216 ASN A N 1
ATOM 1731 C CA . ASN A 1 216 ? -12.754 4.860 8.739 1.00 94.56 216 ASN A CA 1
ATOM 1732 C C . ASN A 1 216 ? -11.304 4.358 8.820 1.00 94.56 216 ASN A C 1
ATOM 1734 O O . ASN A 1 216 ? -10.663 4.146 7.788 1.00 94.56 216 ASN A O 1
ATOM 1738 N N . ILE A 1 217 ? -10.802 4.097 10.029 1.00 95.38 217 ILE A N 1
ATOM 1739 C CA . ILE A 1 217 ? -9.425 3.623 10.237 1.00 95.38 217 ILE A CA 1
ATOM 1740 C C . ILE A 1 217 ? -9.274 2.159 9.807 1.00 95.38 217 ILE A C 1
ATOM 1742 O O . ILE A 1 217 ? -8.309 1.810 9.123 1.00 95.38 217 ILE A O 1
ATOM 1746 N N . CYS A 1 218 ? -10.238 1.296 10.148 1.00 96.75 218 CYS A N 1
ATOM 1747 C CA . CYS A 1 218 ? -10.210 -0.118 9.759 1.00 96.75 218 CYS A CA 1
ATOM 1748 C C . CYS A 1 218 ? -10.279 -0.300 8.237 1.00 96.75 218 CYS A C 1
ATOM 1750 O O . CYS A 1 218 ? -9.505 -1.079 7.674 1.00 96.75 218 CYS A O 1
ATOM 1752 N N . VAL A 1 219 ? -11.164 0.446 7.570 1.00 96.62 219 VAL A N 1
ATOM 1753 C CA . VAL A 1 219 ? -11.300 0.459 6.108 1.00 96.62 219 VAL A CA 1
ATOM 1754 C C . VAL A 1 219 ? -9.996 0.902 5.471 1.00 96.62 219 VAL A C 1
ATOM 1756 O O . VAL A 1 219 ? -9.494 0.228 4.576 1.00 96.62 219 VAL A O 1
ATOM 1759 N N . ARG A 1 220 ? -9.400 1.992 5.963 1.00 94.31 220 ARG A N 1
ATOM 1760 C CA . ARG A 1 220 ? -8.131 2.496 5.441 1.00 94.31 220 ARG A CA 1
ATOM 1761 C C . ARG A 1 220 ? -7.022 1.453 5.519 1.00 94.31 220 ARG A C 1
ATOM 1763 O O . ARG A 1 220 ? -6.401 1.137 4.506 1.00 94.31 220 ARG A O 1
ATOM 1770 N N . HIS A 1 221 ? -6.826 0.872 6.699 1.00 95.62 221 HIS A N 1
ATOM 1771 C CA . HIS A 1 221 ? -5.821 -0.165 6.907 1.00 95.62 221 HIS A CA 1
ATOM 1772 C C . HIS A 1 221 ? -6.083 -1.399 6.014 1.00 95.62 221 HIS A C 1
ATOM 1774 O O . HIS A 1 221 ? -5.152 -1.979 5.452 1.00 95.62 221 HIS A O 1
ATOM 1780 N N . ALA A 1 222 ? -7.352 -1.783 5.813 1.00 96.19 222 ALA A N 1
ATOM 1781 C CA . ALA A 1 222 ? -7.718 -2.894 4.930 1.00 96.19 222 ALA A CA 1
ATOM 1782 C C . ALA A 1 222 ? -7.432 -2.585 3.452 1.00 96.19 222 ALA A C 1
ATOM 1784 O O . ALA A 1 222 ? -6.865 -3.428 2.753 1.00 96.19 222 ALA A O 1
ATOM 1785 N N . CYS A 1 223 ? -7.768 -1.379 2.988 1.00 95.06 223 CYS A N 1
ATOM 1786 C CA . CYS A 1 223 ? -7.498 -0.918 1.628 1.00 95.06 223 CYS A CA 1
ATOM 1787 C C . CYS A 1 223 ? -5.997 -0.861 1.329 1.00 95.06 223 CYS A C 1
ATOM 1789 O O . CYS A 1 223 ? -5.586 -1.268 0.245 1.00 95.06 223 CYS A O 1
ATOM 1791 N N . ASN A 1 224 ? -5.164 -0.447 2.286 1.00 90.88 224 ASN A N 1
ATOM 1792 C CA . ASN A 1 224 ? -3.707 -0.470 2.121 1.00 90.88 224 ASN A CA 1
ATOM 1793 C C . ASN A 1 224 ? -3.174 -1.890 1.901 1.00 90.88 224 ASN A C 1
ATOM 1795 O O . ASN A 1 224 ? -2.314 -2.116 1.050 1.00 90.88 224 ASN A O 1
ATOM 1799 N N . TYR A 1 225 ? -3.717 -2.862 2.636 1.00 92.75 225 TYR A N 1
ATOM 1800 C CA . TYR A 1 225 ? -3.305 -4.256 2.525 1.00 92.75 225 TYR A CA 1
ATOM 1801 C C . TYR A 1 225 ? -3.812 -4.932 1.243 1.00 92.75 225 TYR A C 1
ATOM 1803 O O . TYR A 1 225 ? -3.031 -5.547 0.515 1.00 92.75 225 TYR A O 1
ATOM 1811 N N . LEU A 1 226 ? -5.119 -4.866 0.971 1.00 95.44 226 LEU A N 1
ATOM 1812 C CA . LEU A 1 226 ? -5.726 -5.580 -0.155 1.00 95.44 226 LEU A CA 1
ATOM 1813 C C . LEU A 1 226 ? -5.605 -4.805 -1.467 1.00 95.44 226 LEU A C 1
ATOM 1815 O O . LEU A 1 226 ? -5.313 -5.400 -2.503 1.00 95.44 226 LEU A O 1
ATOM 1819 N N . GLY A 1 227 ? -5.781 -3.486 -1.429 1.00 93.94 227 GLY A N 1
ATOM 1820 C CA . GLY A 1 227 ? -5.774 -2.636 -2.616 1.00 93.94 227 GLY A CA 1
ATOM 1821 C C . GLY A 1 227 ? -4.449 -2.650 -3.359 1.00 93.94 227 GLY A C 1
ATOM 1822 O O . GLY A 1 227 ? -4.451 -2.807 -4.579 1.00 93.94 227 GLY A O 1
ATOM 1823 N N . SER A 1 228 ? -3.327 -2.604 -2.635 1.00 92.38 228 SER A N 1
ATOM 1824 C CA . SER A 1 228 ? -1.996 -2.766 -3.233 1.00 92.38 228 SER A CA 1
ATOM 1825 C C . SER A 1 228 ? -1.860 -4.107 -3.969 1.00 92.38 228 SER A C 1
ATOM 1827 O O . SER A 1 228 ? -1.386 -4.151 -5.099 1.00 92.38 228 SER A O 1
ATOM 1829 N N . ARG A 1 229 ? -2.375 -5.207 -3.402 1.00 95.00 229 ARG A N 1
ATOM 1830 C CA . ARG A 1 229 ? -2.283 -6.551 -4.009 1.00 95.00 229 ARG A CA 1
ATOM 1831 C C . ARG A 1 229 ? -3.187 -6.725 -5.228 1.00 95.00 229 ARG A C 1
ATOM 1833 O O . ARG A 1 229 ? -2.792 -7.387 -6.185 1.00 95.00 229 ARG A O 1
ATOM 1840 N N . GLU A 1 230 ? -4.394 -6.167 -5.192 1.00 95.94 230 GLU A N 1
ATOM 1841 C CA . GLU A 1 230 ? -5.338 -6.227 -6.315 1.00 95.94 230 GLU A CA 1
ATOM 1842 C C . GLU A 1 230 ? -4.851 -5.389 -7.503 1.00 95.94 230 GLU A C 1
ATOM 1844 O O . GLU A 1 230 ? -4.845 -5.868 -8.640 1.00 95.94 230 GLU A O 1
ATOM 1849 N N . ILE A 1 231 ? -4.362 -4.171 -7.241 1.00 97.44 231 ILE A N 1
ATOM 1850 C CA . ILE A 1 231 ? -3.689 -3.351 -8.257 1.00 97.44 231 ILE A CA 1
ATOM 1851 C C . ILE A 1 231 ? -2.438 -4.074 -8.758 1.00 97.44 231 ILE A C 1
ATOM 1853 O O . ILE A 1 231 ? -2.255 -4.198 -9.968 1.00 97.44 231 ILE A O 1
ATOM 1857 N N . GLY A 1 232 ? -1.659 -4.641 -7.834 1.00 96.75 232 GLY A N 1
ATOM 1858 C CA . GLY A 1 232 ? -0.487 -5.466 -8.095 1.00 96.75 232 GLY A CA 1
ATOM 1859 C C . GLY A 1 232 ? -0.730 -6.552 -9.134 1.00 96.75 232 GLY A C 1
ATOM 1860 O O . GLY A 1 232 ? -0.049 -6.653 -10.153 1.00 96.75 232 GLY A O 1
ATOM 1861 N N . SER A 1 233 ? -1.780 -7.341 -8.912 1.00 96.88 233 SER A N 1
ATOM 1862 C CA . SER A 1 233 ? -2.164 -8.420 -9.817 1.00 96.88 233 SER A CA 1
ATOM 1863 C C . SER A 1 233 ? -2.576 -7.920 -11.204 1.00 96.88 233 SER A C 1
ATOM 1865 O O . SER A 1 233 ? -2.256 -8.574 -12.196 1.00 96.88 233 SER A O 1
ATOM 1867 N N . LYS A 1 234 ? -3.281 -6.786 -11.295 1.00 97.88 234 LYS A N 1
ATOM 1868 C CA . LYS A 1 234 ? -3.723 -6.215 -12.577 1.00 97.88 234 LYS A CA 1
ATOM 1869 C C . LYS A 1 234 ? -2.553 -5.636 -13.363 1.00 97.88 234 LYS A C 1
ATOM 1871 O O . LYS A 1 234 ? -2.379 -5.989 -14.524 1.00 97.88 234 LYS A O 1
ATOM 1876 N N . VAL A 1 235 ? -1.731 -4.807 -12.726 1.00 98.31 235 VAL A N 1
ATOM 1877 C CA . VAL A 1 235 ? -0.543 -4.217 -13.358 1.00 98.31 235 VAL A CA 1
ATOM 1878 C C . VAL A 1 235 ? 0.448 -5.307 -13.755 1.00 98.31 235 VAL A C 1
ATOM 1880 O O . VAL A 1 235 ? 0.957 -5.268 -14.866 1.00 98.31 235 VAL A O 1
ATOM 1883 N N . GLY A 1 236 ? 0.654 -6.331 -12.921 1.00 97.94 236 GLY A N 1
ATOM 1884 C CA . GLY A 1 236 ? 1.515 -7.464 -13.264 1.00 97.94 236 GLY A CA 1
ATOM 1885 C C . GLY A 1 236 ? 1.079 -8.204 -14.535 1.00 97.94 236 GLY A C 1
ATOM 1886 O O . GLY A 1 236 ? 1.928 -8.601 -15.327 1.00 97.94 236 GLY A O 1
ATOM 1887 N N . LYS A 1 237 ? -0.231 -8.347 -14.789 1.00 98.25 237 LYS A N 1
ATOM 1888 C CA . LYS A 1 237 ? -0.730 -8.912 -16.059 1.00 98.25 237 LYS A CA 1
ATOM 1889 C C . LYS A 1 237 ? -0.375 -8.026 -17.253 1.00 98.25 237 LYS A C 1
ATOM 1891 O O . LYS A 1 237 ? 0.181 -8.531 -18.217 1.00 98.25 237 LYS A O 1
ATOM 1896 N N . LEU A 1 238 ? -0.603 -6.718 -17.140 1.00 98.44 238 LEU A N 1
ATOM 1897 C CA . LEU A 1 238 ? -0.278 -5.750 -18.194 1.00 98.44 238 LEU A CA 1
ATOM 1898 C C . LEU A 1 238 ? 1.228 -5.682 -18.480 1.00 98.44 238 LEU A C 1
ATOM 1900 O O . LEU A 1 238 ? 1.638 -5.546 -19.626 1.00 98.44 238 LEU A O 1
ATOM 1904 N N . VAL A 1 239 ? 2.066 -5.796 -17.445 1.00 98.25 239 VAL A N 1
ATOM 1905 C CA . VAL A 1 239 ? 3.522 -5.872 -17.618 1.00 98.25 239 VAL A CA 1
ATOM 1906 C C . VAL A 1 239 ? 3.910 -7.175 -18.311 1.00 98.25 239 VAL A C 1
ATOM 1908 O O . VAL A 1 239 ? 4.734 -7.146 -19.214 1.00 98.25 239 VAL A O 1
ATOM 1911 N N . ASN A 1 240 ? 3.300 -8.307 -17.950 1.00 98.12 240 ASN A N 1
ATOM 1912 C CA . ASN A 1 240 ? 3.559 -9.577 -18.630 1.00 98.12 240 ASN A CA 1
ATOM 1913 C C . ASN A 1 240 ? 3.176 -9.543 -20.113 1.00 98.12 240 ASN A C 1
ATOM 1915 O O . ASN A 1 240 ? 3.939 -10.050 -20.930 1.00 98.12 240 ASN A O 1
ATOM 1919 N N . GLU A 1 241 ? 2.041 -8.928 -20.445 1.00 98.25 241 GLU A N 1
ATOM 1920 C CA . GLU A 1 241 ? 1.633 -8.667 -21.830 1.00 98.25 241 GLU A CA 1
ATOM 1921 C C . GLU A 1 241 ? 2.675 -7.799 -22.542 1.00 98.25 241 GLU A C 1
ATOM 1923 O O . GLU A 1 241 ? 3.181 -8.182 -23.592 1.00 98.25 241 GLU A O 1
ATOM 1928 N N . ALA A 1 242 ? 3.095 -6.692 -21.922 1.00 98.25 242 ALA A N 1
ATOM 1929 C CA . ALA A 1 242 ? 4.110 -5.813 -22.492 1.00 98.25 242 ALA A CA 1
ATOM 1930 C C . ALA A 1 242 ? 5.467 -6.504 -22.694 1.00 98.25 242 ALA A C 1
ATOM 1932 O O . ALA A 1 242 ? 6.143 -6.238 -23.683 1.00 98.25 242 ALA A O 1
ATOM 1933 N N . ILE A 1 243 ? 5.874 -7.394 -21.784 1.00 98.12 243 ILE A N 1
ATOM 1934 C CA . ILE A 1 243 ? 7.099 -8.188 -21.929 1.00 98.12 243 ILE A CA 1
ATOM 1935 C C . ILE A 1 243 ? 7.042 -9.029 -23.202 1.00 98.12 243 ILE A C 1
ATOM 1937 O O . ILE A 1 243 ? 7.995 -9.029 -23.977 1.00 98.12 243 ILE A O 1
ATOM 1941 N N . THR A 1 244 ? 5.925 -9.717 -23.430 1.00 97.75 244 THR A N 1
ATOM 1942 C CA . THR A 1 244 ? 5.741 -10.557 -24.615 1.00 97.75 244 THR A CA 1
ATOM 1943 C C . THR A 1 244 ? 5.650 -9.724 -25.893 1.00 97.75 244 THR A C 1
ATOM 1945 O O . THR A 1 244 ? 6.362 -10.013 -26.852 1.00 97.75 244 THR A O 1
ATOM 1948 N N . ASP A 1 245 ? 4.826 -8.678 -25.902 1.00 98.06 245 ASP A N 1
ATOM 1949 C CA . ASP A 1 245 ? 4.531 -7.888 -27.102 1.00 98.06 245 ASP A CA 1
ATOM 1950 C C . ASP A 1 245 ? 5.699 -6.995 -27.541 1.00 98.06 245 ASP A C 1
ATOM 1952 O O . ASP A 1 245 ? 5.895 -6.761 -28.733 1.00 98.06 245 ASP A O 1
ATOM 1956 N N . GLU A 1 246 ? 6.476 -6.472 -26.588 1.00 97.44 246 GLU A N 1
ATOM 1957 C CA . GLU A 1 246 ? 7.641 -5.627 -26.873 1.00 97.44 246 GLU A CA 1
ATOM 1958 C C . GLU A 1 246 ? 8.950 -6.418 -26.971 1.00 97.44 246 GLU A C 1
ATOM 1960 O O . GLU A 1 246 ? 9.981 -5.831 -27.306 1.00 97.44 246 GLU A O 1
ATOM 1965 N N . GLY A 1 247 ? 8.922 -7.724 -26.683 1.00 96.94 247 GLY A N 1
ATOM 1966 C CA . GLY A 1 247 ? 10.098 -8.592 -26.717 1.00 96.94 247 GLY A CA 1
ATOM 1967 C C . GLY A 1 247 ? 11.123 -8.276 -25.627 1.00 96.94 247 GLY A C 1
ATOM 1968 O O . GLY A 1 247 ? 12.323 -8.377 -25.874 1.00 96.94 247 GLY A O 1
ATOM 1969 N N . TYR A 1 248 ? 10.674 -7.863 -24.438 1.00 97.06 248 TYR A N 1
ATOM 1970 C CA . TYR A 1 248 ? 11.581 -7.636 -23.314 1.00 97.06 248 TYR A CA 1
ATOM 1971 C C . TYR A 1 248 ? 12.127 -8.957 -22.770 1.00 97.06 248 TYR A C 1
ATOM 1973 O O . TYR A 1 248 ? 11.399 -9.939 -22.615 1.00 97.06 248 TYR A O 1
ATOM 1981 N N . GLU A 1 249 ? 13.411 -8.968 -22.428 1.00 95.56 249 GLU A N 1
ATOM 1982 C CA . GLU A 1 249 ? 14.031 -10.104 -21.757 1.00 95.56 249 GLU A CA 1
ATOM 1983 C C . GLU A 1 249 ? 13.608 -10.150 -20.283 1.00 95.56 249 GLU A C 1
ATOM 1985 O O . GLU A 1 249 ? 13.548 -9.122 -19.598 1.00 95.56 249 GLU A O 1
ATOM 1990 N N . ARG A 1 250 ? 13.286 -11.353 -19.798 1.00 94.69 250 ARG A N 1
ATOM 1991 C CA . ARG A 1 250 ? 12.870 -11.579 -18.411 1.00 94.69 250 ARG A CA 1
ATOM 1992 C C . ARG A 1 250 ? 14.075 -11.822 -17.520 1.00 94.69 250 ARG A C 1
ATOM 1994 O O . ARG A 1 250 ? 14.995 -12.534 -17.913 1.00 94.69 250 ARG A O 1
ATOM 2001 N N . ILE A 1 251 ? 14.026 -11.298 -16.297 1.00 90.62 251 ILE A N 1
ATOM 2002 C CA . ILE A 1 251 ? 14.983 -11.699 -15.261 1.00 90.62 251 ILE A CA 1
ATOM 2003 C C . ILE A 1 251 ? 14.777 -13.191 -14.980 1.00 90.62 251 ILE A C 1
ATOM 2005 O O . ILE A 1 251 ? 13.651 -13.640 -14.766 1.00 90.62 251 ILE A O 1
ATOM 2009 N N . ALA A 1 252 ? 15.862 -13.963 -15.025 1.00 86.31 252 ALA A N 1
ATOM 2010 C CA . ALA A 1 252 ? 15.819 -15.391 -14.752 1.00 86.31 252 ALA A CA 1
ATOM 2011 C C . ALA A 1 252 ? 15.623 -15.661 -13.254 1.00 86.31 252 ALA A C 1
ATOM 2013 O O . ALA A 1 252 ? 16.249 -15.017 -12.407 1.00 86.31 252 ALA A O 1
ATOM 2014 N N . ASP A 1 253 ? 14.808 -16.664 -12.931 1.00 83.12 253 ASP A N 1
ATOM 2015 C CA . ASP A 1 253 ? 14.703 -17.166 -11.565 1.00 83.12 253 ASP A CA 1
ATOM 2016 C C . ASP A 1 253 ? 16.038 -17.799 -11.147 1.00 83.12 253 ASP A C 1
ATOM 2018 O O . ASP A 1 253 ? 16.505 -18.772 -11.743 1.00 83.12 253 ASP A O 1
ATOM 2022 N N . ALA A 1 254 ? 16.662 -17.253 -10.105 1.00 79.75 254 ALA A N 1
ATOM 2023 C CA . ALA A 1 254 ? 17.875 -17.822 -9.533 1.00 79.75 254 ALA A CA 1
ATOM 2024 C C . ALA A 1 254 ? 17.517 -18.910 -8.507 1.00 79.75 254 ALA A C 1
ATOM 2026 O O . ALA A 1 254 ? 16.880 -18.616 -7.495 1.00 79.75 254 ALA A O 1
ATOM 2027 N N . GLU A 1 255 ? 17.991 -20.149 -8.704 1.00 82.94 255 GLU A N 1
ATOM 2028 C CA . GLU A 1 255 ? 17.803 -21.241 -7.726 1.00 82.94 255 GLU A CA 1
ATOM 2029 C C . GLU A 1 255 ? 18.371 -20.895 -6.338 1.00 82.94 255 GLU A C 1
ATOM 2031 O O . GLU A 1 255 ? 17.855 -21.336 -5.309 1.00 82.94 255 GLU A O 1
ATOM 2036 N N . LYS A 1 256 ? 19.449 -20.101 -6.303 1.00 85.62 256 LYS A N 1
ATOM 2037 C CA . LYS A 1 256 ? 20.100 -19.613 -5.082 1.00 85.62 256 LYS A CA 1
ATOM 2038 C C . LYS A 1 256 ? 20.329 -18.105 -5.200 1.00 85.62 256 LYS A C 1
ATOM 2040 O O . LYS A 1 256 ? 21.363 -17.699 -5.730 1.00 85.62 256 LYS A O 1
ATOM 2045 N N . PRO A 1 257 ? 19.389 -17.264 -4.738 1.00 80.94 257 PRO A N 1
ATOM 2046 C CA . PRO A 1 257 ? 19.543 -15.820 -4.839 1.00 80.94 257 PRO A CA 1
ATOM 2047 C C . PRO A 1 257 ? 20.685 -15.339 -3.936 1.00 80.94 257 PRO A C 1
ATOM 2049 O O . PRO A 1 257 ? 20.735 -15.667 -2.749 1.00 80.94 257 PRO A O 1
ATOM 2052 N N . ILE A 1 258 ? 21.587 -14.531 -4.495 1.00 80.94 258 ILE A N 1
ATOM 2053 C CA . ILE A 1 258 ? 22.663 -13.864 -3.755 1.00 80.94 258 ILE A CA 1
ATOM 2054 C C . ILE A 1 258 ? 22.318 -12.378 -3.670 1.00 80.94 258 ILE A C 1
ATOM 2056 O O . ILE A 1 258 ? 22.160 -11.708 -4.688 1.00 80.94 258 ILE A O 1
ATOM 2060 N N . LEU A 1 259 ? 22.205 -11.849 -2.450 1.00 82.19 259 LEU A N 1
ATOM 2061 C CA . LEU A 1 259 ? 22.011 -10.420 -2.216 1.00 82.19 259 LEU A CA 1
ATOM 2062 C C . LEU A 1 259 ? 23.348 -9.769 -1.864 1.00 82.19 259 LEU A C 1
ATOM 2064 O O . LEU A 1 259 ? 23.903 -10.023 -0.795 1.00 82.19 259 LEU A O 1
ATOM 2068 N N . ILE A 1 260 ? 23.828 -8.877 -2.729 1.00 80.00 260 ILE A N 1
ATOM 2069 C CA . ILE A 1 260 ? 25.038 -8.089 -2.480 1.00 80.00 260 ILE A CA 1
ATOM 2070 C C . ILE A 1 260 ? 24.631 -6.651 -2.154 1.00 80.00 260 ILE A C 1
ATOM 2072 O O . ILE A 1 260 ? 24.222 -5.884 -3.023 1.00 80.00 260 ILE A O 1
ATOM 2076 N N . SER A 1 261 ? 24.742 -6.272 -0.879 1.00 80.88 261 SER A N 1
ATOM 2077 C CA . SER A 1 261 ? 24.464 -4.908 -0.420 1.00 80.88 261 SER A CA 1
ATOM 2078 C C . SER A 1 261 ? 25.753 -4.093 -0.346 1.00 80.88 261 SER A C 1
ATOM 2080 O O . SER A 1 261 ? 26.489 -4.162 0.638 1.00 80.88 261 SER A O 1
ATOM 2082 N N . LEU A 1 262 ? 25.993 -3.252 -1.350 1.00 78.62 262 LEU A N 1
ATOM 2083 C CA . LEU A 1 262 ? 27.079 -2.273 -1.323 1.00 78.62 262 LEU A CA 1
ATOM 2084 C C . LEU A 1 262 ? 26.615 -1.000 -0.602 1.00 78.62 262 LEU A C 1
ATOM 2086 O O . LEU A 1 262 ? 25.761 -0.266 -1.100 1.00 78.62 262 LEU A O 1
ATOM 2090 N N . LYS A 1 263 ? 27.191 -0.708 0.569 1.00 79.38 263 LYS A N 1
ATOM 2091 C CA . LYS A 1 263 ? 26.898 0.503 1.352 1.00 79.38 263 LYS A CA 1
ATOM 2092 C C . LYS A 1 263 ? 28.154 1.353 1.510 1.00 79.38 263 LYS A C 1
ATOM 2094 O O . LYS A 1 263 ? 29.240 0.837 1.727 1.00 79.38 263 LYS A O 1
ATOM 2099 N N . GLY A 1 264 ? 28.002 2.666 1.382 1.00 73.19 264 GLY A N 1
ATOM 2100 C CA . GLY A 1 264 ? 29.111 3.618 1.418 1.00 73.19 264 GLY A CA 1
ATOM 2101 C C . GLY A 1 264 ? 28.650 5.006 0.993 1.00 73.19 264 GLY A C 1
ATOM 2102 O O . GLY A 1 264 ? 27.625 5.130 0.316 1.00 73.19 264 GLY A O 1
ATOM 2103 N N . ALA A 1 265 ? 29.401 6.040 1.372 1.00 70.38 265 ALA A N 1
ATOM 2104 C CA . ALA A 1 265 ? 29.111 7.429 1.011 1.00 70.38 265 ALA A CA 1
ATOM 2105 C C . ALA A 1 265 ? 29.011 7.624 -0.517 1.00 70.38 265 ALA A C 1
ATOM 2107 O O . ALA A 1 265 ? 29.455 6.772 -1.297 1.00 70.38 265 ALA A O 1
ATOM 2108 N N . SER A 1 266 ? 28.401 8.724 -0.968 1.00 60.88 266 SER A N 1
ATOM 2109 C CA . SER A 1 266 ? 28.434 9.080 -2.395 1.00 60.88 266 SER A CA 1
ATOM 2110 C C . SER A 1 266 ? 29.888 9.127 -2.891 1.00 60.88 266 SER A C 1
ATOM 2112 O O . SER A 1 266 ? 30.781 9.470 -2.121 1.00 60.88 266 SER A O 1
ATOM 2114 N N . ALA A 1 267 ? 30.131 8.704 -4.134 1.00 67.31 267 ALA A N 1
ATOM 2115 C CA . ALA A 1 267 ? 31.468 8.559 -4.729 1.00 67.31 267 ALA A CA 1
ATOM 2116 C C . ALA A 1 267 ? 32.435 7.555 -4.051 1.00 67.31 267 ALA A C 1
ATOM 2118 O O . ALA A 1 267 ? 33.597 7.477 -4.433 1.00 67.31 267 ALA A O 1
ATOM 2119 N N . ALA A 1 268 ? 31.982 6.710 -3.116 1.00 77.56 268 ALA A N 1
ATOM 2120 C CA . ALA A 1 268 ? 32.820 5.669 -2.495 1.00 77.56 268 ALA A CA 1
ATOM 2121 C C . ALA A 1 268 ? 33.151 4.460 -3.410 1.00 77.56 268 ALA A C 1
ATOM 2123 O O . ALA A 1 268 ? 33.439 3.380 -2.908 1.00 77.56 268 ALA A O 1
ATOM 2124 N N . GLY A 1 269 ? 33.032 4.590 -4.738 1.00 75.69 269 GLY A N 1
ATOM 2125 C CA . GLY A 1 269 ? 33.366 3.521 -5.696 1.00 75.69 269 GLY A CA 1
ATOM 2126 C C . GLY A 1 269 ? 32.375 2.348 -5.784 1.00 75.69 269 GLY A C 1
ATOM 2127 O O . GLY A 1 269 ? 32.678 1.339 -6.410 1.00 75.69 269 GLY A O 1
ATOM 2128 N N . LYS A 1 270 ? 31.175 2.455 -5.191 1.00 82.06 270 LYS A N 1
ATOM 2129 C CA . LYS A 1 270 ? 30.156 1.381 -5.223 1.00 82.06 270 LYS A CA 1
ATOM 2130 C C . LYS A 1 270 ? 29.729 1.005 -6.645 1.00 82.06 270 LYS A C 1
ATOM 2132 O O . LYS A 1 270 ? 29.598 -0.176 -6.939 1.00 82.06 270 LYS A O 1
ATOM 2137 N N . SER A 1 271 ? 29.524 2.002 -7.507 1.00 68.69 271 SER A N 1
ATOM 2138 C CA . SER A 1 271 ? 29.147 1.787 -8.908 1.00 68.69 271 SER A CA 1
ATOM 2139 C C . SER A 1 271 ? 30.278 1.125 -9.696 1.00 68.69 271 SER A C 1
ATOM 2141 O O . SER A 1 271 ? 30.014 0.248 -10.505 1.00 68.69 271 SER A O 1
ATOM 2143 N N . SER A 1 272 ? 31.537 1.448 -9.381 1.00 75.31 272 SER A N 1
ATOM 2144 C CA . SER A 1 272 ? 32.721 0.824 -9.988 1.00 75.31 272 SER A CA 1
ATOM 2145 C C . SER A 1 272 ? 32.895 -0.648 -9.597 1.00 75.31 272 SER A C 1
ATOM 2147 O O . SER A 1 272 ? 33.441 -1.419 -10.375 1.00 75.31 272 SER A O 1
ATOM 2149 N N . LEU A 1 273 ? 32.413 -1.056 -8.416 1.00 76.62 273 LEU A N 1
ATOM 2150 C CA . LEU A 1 273 ? 32.448 -2.456 -7.976 1.00 76.62 273 LEU A CA 1
ATOM 2151 C C . LEU A 1 273 ? 31.393 -3.331 -8.662 1.00 76.62 273 LEU A C 1
ATOM 2153 O O . LEU A 1 273 ? 31.594 -4.535 -8.771 1.00 76.62 273 LEU A O 1
ATOM 2157 N N . ARG A 1 274 ? 30.273 -2.757 -9.117 1.00 71.94 274 ARG A N 1
ATOM 2158 C CA . ARG A 1 274 ? 29.177 -3.516 -9.737 1.00 71.94 274 ARG A CA 1
ATOM 2159 C C . ARG A 1 274 ? 29.616 -4.336 -10.970 1.00 71.94 274 ARG A C 1
ATOM 2161 O O . ARG A 1 274 ? 29.324 -5.529 -10.959 1.00 71.94 274 ARG A O 1
ATOM 2168 N N . PRO A 1 275 ? 30.347 -3.790 -11.966 1.00 69.88 275 PRO A N 1
ATOM 2169 C CA . PRO A 1 275 ? 30.834 -4.591 -13.092 1.00 69.88 275 PRO A CA 1
ATOM 2170 C C . PRO A 1 275 ? 31.855 -5.654 -12.661 1.00 69.88 275 PRO A C 1
ATOM 2172 O O . PRO A 1 275 ? 31.794 -6.782 -13.135 1.00 69.88 275 PRO A O 1
ATOM 2175 N N . MET A 1 276 ? 32.724 -5.353 -11.688 1.00 78.38 276 MET A N 1
ATOM 2176 C CA . MET A 1 276 ? 33.704 -6.326 -11.176 1.00 78.38 276 MET A CA 1
ATOM 2177 C C . MET A 1 276 ? 33.033 -7.525 -10.495 1.00 78.38 276 MET A C 1
ATOM 2179 O O . MET A 1 276 ? 33.495 -8.652 -10.630 1.00 78.38 276 MET A O 1
ATOM 2183 N N . LEU A 1 277 ? 31.919 -7.308 -9.787 1.00 77.44 277 LEU A N 1
ATOM 2184 C CA . LEU A 1 277 ? 31.147 -8.400 -9.186 1.00 77.44 277 LEU A CA 1
ATOM 2185 C C . LEU A 1 277 ? 30.613 -9.374 -10.241 1.00 77.44 277 LEU A C 1
ATOM 2187 O O . LEU A 1 277 ? 30.523 -10.560 -9.952 1.00 77.44 277 LEU A O 1
ATOM 2191 N N . SER A 1 278 ? 30.293 -8.896 -11.447 1.00 67.88 278 SER A N 1
ATOM 2192 C CA . SER A 1 278 ? 29.863 -9.763 -12.547 1.00 67.88 278 SER A CA 1
ATOM 2193 C C . SER A 1 278 ? 30.992 -10.634 -13.100 1.00 67.88 278 SER A C 1
ATOM 2195 O O . SER A 1 278 ? 30.702 -11.693 -13.637 1.00 67.88 278 SER A O 1
ATOM 2197 N N . GLU A 1 279 ? 32.253 -10.202 -13.005 1.00 73.06 279 GLU A N 1
ATOM 2198 C CA . GLU A 1 279 ? 33.414 -11.010 -13.416 1.00 73.06 279 GLU A CA 1
ATOM 2199 C C . GLU A 1 279 ? 33.826 -12.031 -12.345 1.00 73.06 279 GLU A C 1
ATOM 2201 O O . GLU A 1 279 ? 34.468 -13.034 -12.649 1.00 73.06 279 GLU A O 1
ATOM 2206 N N . MET A 1 280 ? 33.501 -11.757 -11.078 1.00 67.94 280 MET A N 1
ATOM 2207 C CA . MET A 1 280 ? 33.887 -12.585 -9.930 1.00 67.94 280 MET A CA 1
ATOM 2208 C C . MET A 1 280 ? 32.878 -13.694 -9.592 1.00 67.94 280 MET A C 1
ATOM 2210 O O . MET A 1 280 ? 33.204 -14.559 -8.774 1.00 67.94 280 MET A O 1
ATOM 2214 N N . MET A 1 281 ? 31.669 -13.645 -10.160 1.00 64.00 281 MET A N 1
ATOM 2215 C CA . MET A 1 281 ? 30.597 -14.637 -9.983 1.00 64.00 281 MET A CA 1
ATOM 2216 C C . MET A 1 281 ? 30.515 -15.576 -11.183 1.00 64.00 281 MET A C 1
ATOM 2218 O O . MET A 1 281 ? 30.271 -16.779 -10.940 1.00 64.00 281 MET A O 1
#

Sequence (281 aa):
MDQKSYSAWNPGIESEIPPAYRELETIYNPANVFTTLAEVNELAAETGISPEELISFRPHRLVLHELIVRITADIVVLEGEYEEDLGINFRTIARKIFSKYVIPNLMQIEHSFETMRTKIEDMTQSELDTALVQKTPAASAKPSFWSRFSASKPKSPALPQSRQEREFELINNYKQRGLNADDKLSRAVYRSLYRVLGSIATTRGFIGNDPVYLKNICVRHACNYLGSREIGSKVGKLVNEAITDEGYERIADAEKPILISLKGASAAGKSSLRPMLSEMM

Secondary structure (DSSP, 8-state):
------BTTB-S-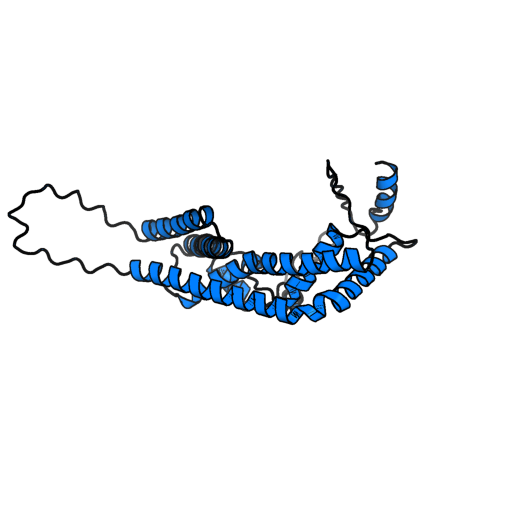-SSPPGGGGGGSTTT-TTTBSS-HHHHHHHHHHH---HHHH--B-HHHHHHHHHHHHHHHHB-----SSHHHHHHHHHHHHHHHIIIIIHHHHHHHHHHHHHHHHHHHHHHHHHHHHHHHTTSPPP-PPPPTTTTS--PPPP-PPP---HHHHHHHHHHHHHHHHHH-SSHHHHHHHHHHHHHHHHHHHHHSS--S-HHHHHHHHHHHHHHHHHHHHHHHHHHHHHHHHHHHHTPPBPPPPSS--------STTSSHHHHHHHHHHH-

Radius of gyration: 26.9 Å; chains: 1; bounding box: 76×60×70 Å